Protein AF-A0A0C2UR44-F1 (afdb_monomer)

Mean predicted aligned error: 13.54 Å

Sequence (217 aa):
MGLPEINLTFLNDIVSVPFHMHPAIVHFAVSLPIVILLIEIFNLFPRRRIVDIITVGLFGMLLFVMIAVYISGITDGKEAFELLDNKGQDALKSHKIFGTYIILFGFTLVALFKTLSLLTNKIYYKMLYIVILALFVAITLKQGKDGGELVNVYGVNVQKAKILEDELSLLQVKYDDLNSSFSALKAKEANATDINKSQDLNSTVQPIDANATKTLL

Secondary structure (DSSP, 8-state):
--PPP---GGGTTS--PPTTHHHHHHHHHHHHHHHHHHHHHHTTTT--HHHHHHHHHHHHHHHHHHHHHHHHHHHHHHHHHTTS-HHHHHHHHHHHHHHHHIIIIIHHHHHHHHHHHHHH--HHHHHHHHHHHHHHHHHHHHHHHHHHHIIIIISS-HHHHHHHHHHHHHHHHHHHHHHHHHHHHHHHHHHHHHHTTSSS----PPPPP--------

pLDDT: mean 82.12, std 17.38, range [37.47, 98.19]

Solvent-accessible surface area (backbone atoms only — not comparable to full-atom values): 12438 Å² total; per-residue (Å²): 133,90,72,82,84,73,78,70,64,84,57,68,79,73,65,94,64,68,84,77,43,26,67,64,40,41,53,51,52,48,48,47,53,49,54,46,49,52,54,48,61,66,38,65,77,76,61,50,68,69,56,56,54,51,46,52,52,50,52,54,51,46,52,54,38,46,52,49,28,53,49,25,40,52,54,49,44,59,69,46,42,82,66,29,51,76,68,33,39,52,50,49,50,52,50,53,44,53,50,48,45,41,60,62,50,48,47,49,51,42,53,51,35,48,53,52,24,68,76,64,76,44,67,66,44,44,51,52,29,51,53,48,43,53,51,48,39,54,51,42,49,49,51,53,50,54,53,51,46,42,48,62,70,36,29,74,37,55,63,55,54,50,51,50,51,54,50,50,53,54,49,50,54,52,50,54,52,50,51,51,52,50,52,52,49,52,53,50,52,58,57,56,61,60,61,75,68,73,82,71,90,87,83,84,81,78,86,80,84,90,82,87,80,87,82,86,135

Structure (mmCIF, N/CA/C/O backbone):
data_AF-A0A0C2UR44-F1
#
_entry.id   AF-A0A0C2UR44-F1
#
loop_
_atom_site.group_PDB
_atom_site.id
_atom_site.type_symbol
_atom_site.label_atom_id
_atom_site.label_alt_id
_atom_site.label_comp_id
_atom_site.label_asym_id
_atom_site.label_entity_id
_atom_site.label_seq_id
_atom_site.pdbx_PDB_ins_code
_atom_site.Cartn_x
_atom_site.Cartn_y
_atom_site.Cartn_z
_atom_site.occupancy
_atom_site.B_iso_or_equiv
_atom_site.auth_seq_id
_atom_site.auth_comp_id
_atom_site.auth_asym_id
_atom_site.auth_atom_id
_atom_site.pdbx_PDB_model_num
ATOM 1 N N . MET A 1 1 ? -3.607 13.413 -15.026 1.00 43.72 1 MET A N 1
ATOM 2 C CA . MET A 1 1 ? -3.986 14.441 -14.028 1.00 43.72 1 MET A CA 1
ATOM 3 C C . MET A 1 1 ? -2.749 14.731 -13.192 1.00 43.72 1 MET A C 1
ATOM 5 O O . MET A 1 1 ? -2.173 13.785 -12.675 1.00 43.72 1 MET A O 1
ATOM 9 N N . GLY A 1 2 ? -2.285 15.983 -13.155 1.00 62.38 2 GLY A N 1
ATOM 10 C CA . GLY A 1 2 ? -1.017 16.362 -12.520 1.00 62.38 2 GLY A CA 1
ATOM 11 C C . GLY A 1 2 ? -1.162 16.551 -11.014 1.00 62.38 2 GLY A C 1
ATOM 12 O O . GLY A 1 2 ? -1.462 17.652 -10.563 1.00 62.38 2 GLY A O 1
ATOM 13 N N . LEU A 1 3 ? -0.976 15.478 -10.246 1.00 72.25 3 LEU A N 1
ATOM 14 C CA . LEU A 1 3 ? -0.709 15.599 -8.813 1.00 72.25 3 LEU A CA 1
ATOM 15 C C . LEU A 1 3 ? 0.728 16.118 -8.630 1.00 72.25 3 LEU A C 1
ATOM 17 O O . LEU A 1 3 ? 1.613 15.659 -9.358 1.00 72.25 3 LEU A O 1
ATOM 21 N N . PRO A 1 4 ? 0.981 17.060 -7.706 1.00 81.44 4 PRO A N 1
ATOM 22 C CA . PRO A 1 4 ? 2.335 17.535 -7.461 1.00 81.44 4 PRO A CA 1
ATOM 23 C C . PRO A 1 4 ? 3.222 16.397 -6.945 1.00 81.44 4 PRO A C 1
ATOM 25 O O . PRO A 1 4 ? 2.789 15.551 -6.162 1.00 81.44 4 PRO A O 1
ATOM 28 N N . GLU A 1 5 ? 4.475 16.363 -7.399 1.00 83.44 5 GLU A N 1
ATOM 29 C CA . GLU A 1 5 ? 5.417 15.331 -6.977 1.00 83.44 5 GLU A CA 1
ATOM 30 C C . GLU A 1 5 ? 5.849 15.576 -5.527 1.00 83.44 5 GLU A C 1
ATOM 32 O O . GLU A 1 5 ? 6.383 16.631 -5.185 1.00 83.44 5 GLU A O 1
ATOM 37 N N . ILE A 1 6 ? 5.627 14.577 -4.672 1.00 83.06 6 ILE A N 1
ATOM 38 C CA . ILE A 1 6 ? 6.113 14.561 -3.294 1.00 83.06 6 ILE A CA 1
ATOM 39 C C . ILE A 1 6 ? 7.235 13.529 -3.229 1.00 83.06 6 ILE A C 1
ATOM 41 O O . ILE A 1 6 ? 7.002 12.336 -3.427 1.00 83.06 6 ILE A O 1
ATOM 45 N N . ASN A 1 7 ? 8.453 13.990 -2.953 1.00 75.69 7 ASN A N 1
ATOM 46 C CA . ASN A 1 7 ? 9.613 13.127 -2.773 1.00 75.69 7 ASN A CA 1
ATOM 47 C C . ASN A 1 7 ? 9.941 13.001 -1.283 1.00 75.69 7 ASN A C 1
ATOM 49 O O . ASN A 1 7 ? 10.276 13.985 -0.627 1.00 75.69 7 ASN A O 1
ATOM 53 N N . LEU A 1 8 ? 9.882 11.779 -0.754 1.00 79.12 8 LEU A N 1
ATOM 54 C CA . LEU A 1 8 ? 10.307 11.461 0.611 1.00 79.12 8 LEU A CA 1
ATOM 55 C C . LEU A 1 8 ? 11.819 11.205 0.617 1.00 79.12 8 LEU A C 1
ATOM 57 O O . LEU A 1 8 ? 12.266 10.085 0.842 1.00 79.12 8 LEU A O 1
ATOM 61 N N . THR A 1 9 ? 12.608 12.234 0.299 1.00 76.31 9 THR A N 1
ATOM 62 C CA . THR A 1 9 ? 14.066 12.112 0.108 1.00 76.31 9 THR A CA 1
ATOM 63 C C . THR A 1 9 ? 14.786 11.569 1.335 1.00 76.31 9 THR A C 1
ATOM 65 O O . THR A 1 9 ? 15.733 10.808 1.184 1.00 76.31 9 THR A O 1
ATOM 68 N N . PHE A 1 10 ? 14.286 11.868 2.534 1.00 79.25 10 PHE A N 1
ATOM 69 C CA . PHE A 1 10 ? 14.825 11.339 3.786 1.00 79.25 10 PHE A CA 1
ATOM 70 C C . PHE A 1 10 ? 14.772 9.806 3.884 1.00 79.25 10 PHE A C 1
ATOM 72 O O . PHE A 1 10 ? 15.547 9.245 4.643 1.00 79.25 10 PHE A O 1
ATOM 79 N N . LEU A 1 11 ? 13.886 9.127 3.138 1.00 76.69 11 LEU A N 1
ATOM 80 C CA . LEU A 1 11 ? 13.787 7.661 3.117 1.00 76.69 11 LEU A CA 1
ATOM 81 C C . LEU A 1 11 ? 14.762 6.997 2.138 1.00 76.69 11 LEU A C 1
ATOM 83 O O . LEU A 1 11 ? 14.979 5.791 2.235 1.00 76.69 11 LEU A O 1
ATOM 87 N N . ASN A 1 12 ? 15.338 7.754 1.200 1.00 69.94 12 ASN A N 1
ATOM 88 C CA . ASN A 1 12 ? 16.138 7.191 0.111 1.00 69.94 12 ASN A CA 1
ATOM 89 C C . ASN A 1 12 ? 17.472 6.603 0.590 1.00 69.94 12 ASN A C 1
ATOM 91 O O . ASN A 1 12 ? 17.988 5.690 -0.048 1.00 69.94 12 ASN A O 1
ATOM 95 N N . ASP A 1 13 ? 17.996 7.104 1.710 1.00 70.56 13 ASP A N 1
ATOM 96 C CA . ASP A 1 13 ? 19.334 6.763 2.206 1.00 70.56 13 ASP A CA 1
ATOM 97 C C . ASP A 1 13 ? 19.302 5.758 3.371 1.00 70.56 13 ASP A C 1
ATOM 99 O O . ASP A 1 13 ? 20.344 5.392 3.910 1.00 70.56 13 ASP A O 1
ATOM 103 N N . ILE A 1 14 ? 18.110 5.319 3.797 1.00 67.25 14 ILE A N 1
ATOM 104 C CA . ILE A 1 14 ? 17.952 4.578 5.059 1.00 67.25 14 ILE A CA 1
ATOM 105 C C . ILE A 1 14 ? 18.259 3.084 4.888 1.00 67.25 14 ILE A C 1
ATOM 107 O O . ILE A 1 14 ? 18.758 2.459 5.822 1.00 67.25 14 ILE A O 1
ATOM 111 N N . VAL A 1 15 ? 17.965 2.488 3.725 1.00 66.06 15 VAL A N 1
ATOM 112 C CA . VAL A 1 15 ? 18.122 1.038 3.509 1.00 66.06 15 VAL A CA 1
ATOM 113 C C . VAL A 1 15 ? 18.413 0.726 2.040 1.00 66.06 15 VAL A C 1
ATOM 115 O O . VAL A 1 15 ? 17.601 1.039 1.170 1.00 66.06 15 VAL A O 1
ATOM 118 N N . SER A 1 16 ? 19.520 0.028 1.764 1.00 68.38 16 SER A N 1
ATOM 119 C CA . SER A 1 16 ? 19.723 -0.649 0.481 1.00 68.38 16 SER A CA 1
ATOM 120 C C . SER A 1 16 ? 18.896 -1.937 0.456 1.00 68.38 16 SER A C 1
ATOM 122 O O . SER A 1 16 ? 19.196 -2.922 1.129 1.00 68.38 16 SER A O 1
ATOM 124 N N . VAL A 1 17 ? 17.793 -1.915 -0.288 1.00 74.94 17 VAL A N 1
ATOM 125 C CA . VAL A 1 17 ? 16.939 -3.095 -0.473 1.00 74.94 17 VAL A CA 1
ATOM 126 C C . VAL A 1 17 ? 17.444 -3.880 -1.690 1.00 74.94 17 VAL A C 1
ATOM 128 O O . VAL A 1 17 ? 17.751 -3.249 -2.703 1.00 74.94 17 VAL A O 1
ATOM 131 N N . PRO A 1 18 ? 17.535 -5.224 -1.625 1.00 78.81 18 PRO A N 1
ATOM 132 C CA . PRO A 1 18 ? 17.870 -6.039 -2.789 1.00 78.81 18 PRO A CA 1
ATOM 133 C C . PRO A 1 18 ? 16.916 -5.796 -3.964 1.00 78.81 18 PRO A C 1
ATOM 135 O O . PRO A 1 18 ? 15.733 -5.508 -3.764 1.00 78.81 18 PRO A O 1
ATOM 138 N N . PHE A 1 19 ? 17.428 -5.963 -5.181 1.00 75.12 19 PHE A N 1
ATOM 139 C CA . PHE A 1 19 ? 16.642 -5.837 -6.408 1.00 75.12 19 PHE A CA 1
ATOM 140 C C . PHE A 1 19 ? 15.478 -6.832 -6.446 1.00 75.12 19 PHE A C 1
ATOM 142 O O . PHE A 1 19 ? 15.571 -7.935 -5.901 1.00 75.12 19 PHE A O 1
ATOM 149 N N . HIS A 1 20 ? 14.386 -6.444 -7.108 1.00 79.50 20 HIS A N 1
ATOM 150 C CA . HIS A 1 20 ? 13.180 -7.262 -7.304 1.00 79.50 20 HIS A CA 1
ATOM 151 C C . HIS A 1 20 ? 12.428 -7.629 -6.019 1.00 79.50 20 HIS A C 1
ATOM 153 O O . HIS A 1 20 ? 11.523 -8.467 -6.033 1.00 79.50 20 HIS A O 1
ATOM 159 N N . MET A 1 21 ? 12.752 -6.982 -4.901 1.00 84.81 21 MET A N 1
ATOM 160 C CA . MET A 1 21 ? 11.988 -7.129 -3.666 1.00 84.81 21 MET A CA 1
ATOM 161 C C . MET A 1 21 ? 10.643 -6.405 -3.741 1.00 84.81 21 MET A C 1
ATOM 163 O O . MET A 1 21 ? 9.710 -6.789 -3.032 1.00 84.81 21 MET A O 1
ATOM 167 N N . HIS A 1 22 ? 10.510 -5.384 -4.598 1.00 89.56 22 HIS A N 1
ATOM 168 C CA . HIS A 1 22 ? 9.309 -4.559 -4.643 1.00 89.56 22 HIS A CA 1
ATOM 169 C C . HIS A 1 22 ? 8.032 -5.369 -4.914 1.00 89.56 22 HIS A C 1
ATOM 171 O O . HIS A 1 22 ? 7.112 -5.273 -4.097 1.00 89.56 22 HIS A O 1
ATOM 177 N N . PRO A 1 23 ? 7.949 -6.239 -5.946 1.00 88.75 23 PRO A N 1
ATOM 178 C CA . PRO A 1 23 ? 6.746 -7.030 -6.185 1.00 88.75 23 PRO A CA 1
ATOM 179 C C . PRO A 1 23 ? 6.361 -7.893 -4.982 1.00 88.75 23 PRO A C 1
ATOM 181 O O . PRO A 1 23 ? 5.194 -7.914 -4.599 1.00 88.75 23 PRO A O 1
ATOM 184 N N . ALA A 1 24 ? 7.320 -8.560 -4.334 1.00 90.56 24 ALA A N 1
ATOM 185 C CA . ALA A 1 24 ? 7.044 -9.403 -3.171 1.00 90.56 24 ALA A CA 1
ATOM 186 C C . ALA A 1 24 ? 6.454 -8.591 -2.005 1.00 90.56 24 ALA A C 1
ATOM 188 O O . ALA A 1 24 ? 5.442 -8.982 -1.423 1.00 90.56 24 ALA A O 1
ATOM 189 N N . ILE A 1 25 ? 7.034 -7.427 -1.702 1.00 93.06 25 ILE A N 1
ATOM 190 C CA . ILE A 1 25 ? 6.566 -6.557 -0.615 1.00 93.06 25 ILE A CA 1
ATOM 191 C C . ILE A 1 25 ? 5.193 -5.944 -0.959 1.00 93.06 25 ILE A C 1
ATOM 193 O O . ILE A 1 25 ? 4.325 -5.843 -0.088 1.00 93.06 25 ILE A O 1
ATOM 197 N N . VAL A 1 26 ? 4.940 -5.610 -2.231 1.00 93.62 26 VAL A N 1
ATOM 198 C CA . VAL A 1 26 ? 3.641 -5.092 -2.700 1.00 93.62 26 VAL A CA 1
ATOM 199 C C . VAL A 1 26 ? 2.497 -6.074 -2.427 1.00 93.62 26 VAL A C 1
ATOM 201 O O . VAL A 1 26 ? 1.418 -5.637 -2.025 1.00 93.62 26 VAL A O 1
ATOM 204 N N . HIS A 1 27 ? 2.709 -7.391 -2.546 1.00 93.38 27 HIS A N 1
ATOM 205 C CA . HIS A 1 27 ? 1.671 -8.379 -2.210 1.00 93.38 27 HIS A CA 1
ATOM 206 C C . HIS A 1 27 ? 1.215 -8.255 -0.749 1.00 93.38 27 HIS A C 1
ATOM 208 O O . HIS A 1 27 ? 0.017 -8.338 -0.461 1.00 93.38 27 HIS A O 1
ATOM 214 N N . PHE A 1 28 ? 2.140 -7.998 0.180 1.00 94.94 28 PHE A N 1
ATOM 215 C CA . PHE A 1 28 ? 1.798 -7.742 1.580 1.00 94.94 28 PHE A CA 1
ATOM 216 C C . PHE A 1 28 ? 1.061 -6.411 1.751 1.00 94.94 28 PHE A C 1
ATOM 218 O O . PHE A 1 28 ? 0.048 -6.363 2.448 1.00 94.94 28 PHE A O 1
ATOM 225 N N . ALA A 1 29 ? 1.512 -5.348 1.078 1.00 95.62 29 ALA A N 1
ATOM 226 C CA . ALA A 1 29 ? 0.867 -4.034 1.140 1.00 95.62 29 ALA A CA 1
ATOM 227 C C . ALA A 1 29 ? -0.583 -4.053 0.630 1.00 95.62 29 ALA A C 1
ATOM 229 O O . ALA A 1 29 ? -1.430 -3.325 1.145 1.00 95.62 29 ALA A O 1
ATOM 230 N N . VAL A 1 30 ? -0.879 -4.900 -0.360 1.00 95.94 30 VAL A N 1
ATOM 231 C CA . VAL A 1 30 ? -2.227 -5.061 -0.922 1.00 95.94 30 VAL A CA 1
ATOM 232 C C . VAL A 1 30 ? -3.087 -6.011 -0.085 1.00 95.94 30 VAL A C 1
ATOM 234 O O . VAL A 1 30 ? -4.264 -5.731 0.138 1.00 95.94 30 VAL A O 1
ATOM 237 N N . SER A 1 31 ? -2.529 -7.119 0.409 1.00 96.69 31 SER A N 1
ATOM 238 C CA . SER A 1 31 ? -3.298 -8.127 1.156 1.00 96.69 31 SER A CA 1
ATOM 239 C C . SER A 1 31 ? -3.618 -7.721 2.595 1.00 96.69 31 SER A C 1
ATOM 241 O O . SER A 1 31 ? -4.713 -8.014 3.078 1.00 96.69 31 SER A O 1
ATOM 243 N N . LEU A 1 32 ? -2.721 -7.015 3.289 1.00 97.06 32 LEU A N 1
ATOM 244 C CA . LEU A 1 32 ? -2.933 -6.647 4.692 1.00 97.06 32 LEU A CA 1
ATOM 245 C C . LEU A 1 32 ? -4.184 -5.791 4.927 1.00 97.06 32 LEU A C 1
ATOM 247 O O . LEU A 1 32 ? -4.963 -6.142 5.814 1.00 97.06 32 LEU A O 1
ATOM 251 N N . PRO A 1 33 ? -4.452 -4.729 4.146 1.00 97.19 33 PRO A N 1
ATOM 252 C CA . PRO A 1 33 ? -5.683 -3.954 4.275 1.00 97.19 33 PRO A CA 1
ATOM 253 C C . PRO A 1 33 ? -6.948 -4.805 4.107 1.00 97.19 33 PRO A C 1
ATOM 255 O O . PRO A 1 33 ? -7.936 -4.569 4.800 1.00 97.19 33 PRO A O 1
ATOM 258 N N . ILE A 1 34 ? -6.914 -5.823 3.237 1.00 98.12 34 ILE A N 1
ATOM 259 C CA . ILE A 1 34 ? -8.030 -6.759 3.029 1.00 98.12 34 ILE A CA 1
ATOM 260 C C . ILE A 1 34 ? -8.241 -7.606 4.285 1.00 98.12 34 ILE A C 1
ATOM 262 O O . ILE A 1 34 ? -9.364 -7.718 4.773 1.00 98.12 34 ILE A O 1
ATOM 266 N N . VAL A 1 35 ? -7.165 -8.163 4.847 1.00 97.81 35 VAL A N 1
ATOM 267 C CA . VAL A 1 35 ? -7.226 -8.950 6.089 1.00 97.81 35 VAL A CA 1
ATOM 268 C C . VAL A 1 35 ? -7.765 -8.102 7.243 1.00 97.81 35 VAL A C 1
ATOM 270 O O . VAL A 1 35 ? -8.658 -8.547 7.965 1.00 97.81 35 VAL A O 1
ATOM 273 N N . ILE A 1 36 ? -7.284 -6.864 7.386 1.00 97.38 36 ILE A N 1
ATOM 274 C CA . ILE A 1 36 ? -7.772 -5.917 8.397 1.00 97.38 36 ILE A CA 1
ATOM 275 C C . ILE A 1 36 ? -9.269 -5.652 8.198 1.00 97.38 36 ILE A C 1
ATOM 277 O O . ILE A 1 36 ? -10.032 -5.745 9.158 1.00 97.38 36 ILE A O 1
ATOM 281 N N . LEU A 1 37 ? -9.706 -5.378 6.965 1.00 97.62 37 LEU A N 1
ATOM 282 C CA . LEU A 1 37 ? -11.113 -5.128 6.649 1.00 97.62 37 LEU A CA 1
ATOM 283 C C . LEU A 1 37 ? -12.003 -6.313 7.031 1.00 97.62 37 LEU A C 1
ATOM 285 O O . LEU A 1 37 ? -13.037 -6.118 7.669 1.00 97.62 37 LEU A O 1
ATOM 289 N N . LEU A 1 38 ? -11.594 -7.536 6.687 1.00 96.94 38 LEU A N 1
ATOM 290 C CA . LEU A 1 38 ? -12.339 -8.744 7.040 1.00 96.94 38 LEU A CA 1
ATOM 291 C C . LEU A 1 38 ? -12.475 -8.879 8.559 1.00 96.94 38 LEU A C 1
ATOM 293 O O . LEU A 1 38 ? -13.586 -9.043 9.062 1.00 96.94 38 LEU A O 1
ATOM 297 N N . ILE A 1 39 ? -11.371 -8.742 9.298 1.00 95.75 39 ILE A N 1
ATOM 298 C CA . ILE A 1 39 ? -11.371 -8.812 10.765 1.00 95.75 39 ILE A CA 1
ATOM 299 C C . ILE A 1 39 ? -12.309 -7.754 11.369 1.00 95.75 39 ILE A C 1
ATOM 301 O O . ILE A 1 39 ? -13.052 -8.051 12.304 1.00 95.75 39 ILE A O 1
ATOM 305 N N . GLU A 1 40 ? -12.316 -6.535 10.833 1.00 94.31 40 GLU A N 1
ATOM 306 C CA . GLU A 1 40 ? -13.153 -5.434 11.323 1.00 94.31 40 GLU A CA 1
ATOM 307 C C . GLU A 1 40 ? -14.641 -5.638 11.058 1.00 94.31 40 GLU A C 1
ATOM 309 O O . GLU A 1 40 ? -15.464 -5.369 11.938 1.00 94.31 40 GLU A O 1
ATOM 314 N N . ILE A 1 41 ? -14.988 -6.164 9.880 1.00 94.25 41 ILE A N 1
ATOM 315 C CA . ILE A 1 41 ? -16.359 -6.564 9.549 1.00 94.25 41 ILE A CA 1
ATOM 316 C C . ILE A 1 41 ? -16.825 -7.647 10.527 1.00 94.25 41 ILE A C 1
ATOM 318 O O . ILE A 1 41 ? -17.895 -7.517 11.125 1.00 94.25 41 ILE A O 1
ATOM 322 N N . PHE A 1 42 ? -16.001 -8.671 10.777 1.00 91.56 42 PHE A N 1
ATOM 323 C CA . PHE A 1 42 ? -16.319 -9.703 11.769 1.00 91.56 42 PHE A CA 1
ATOM 324 C C . PHE A 1 42 ? -16.414 -9.140 13.194 1.00 91.56 42 PHE A C 1
ATOM 326 O O . PHE A 1 42 ? -17.237 -9.604 13.983 1.00 91.56 42 PHE A O 1
ATOM 333 N N . ASN A 1 43 ? -15.626 -8.116 13.534 1.00 90.81 43 ASN A N 1
ATOM 334 C CA . ASN A 1 43 ? -15.643 -7.468 14.847 1.00 90.81 43 ASN A CA 1
ATOM 335 C C . ASN A 1 43 ? -16.742 -6.401 15.008 1.00 90.81 43 ASN A C 1
ATOM 337 O O . ASN A 1 43 ? -16.840 -5.754 16.060 1.00 90.81 43 ASN A O 1
ATOM 341 N N . LEU A 1 44 ? -17.577 -6.176 13.994 1.00 87.75 44 LEU A N 1
ATOM 342 C CA . LEU A 1 44 ? -18.625 -5.159 14.041 1.00 87.75 44 LEU A CA 1
ATOM 343 C C . LEU A 1 44 ? -19.706 -5.491 15.087 1.00 87.75 44 LEU A C 1
ATOM 345 O O . LEU A 1 44 ? -20.146 -4.599 15.821 1.00 87.75 44 LEU A O 1
ATOM 349 N N . PHE A 1 45 ? -20.067 -6.775 15.204 1.00 82.06 45 PHE A N 1
ATOM 350 C CA . PHE A 1 45 ? -21.084 -7.274 16.138 1.00 82.06 45 PHE A CA 1
ATOM 351 C C . PHE A 1 45 ? -20.531 -7.650 17.523 1.00 82.06 45 PHE A C 1
ATOM 353 O O . PHE A 1 45 ? -21.002 -7.078 18.506 1.00 82.06 45 PHE A O 1
ATOM 360 N N . PRO A 1 46 ? -19.534 -8.553 17.657 1.00 80.31 46 PRO A N 1
ATOM 361 C CA . PRO A 1 46 ? -19.083 -9.021 18.967 1.00 80.31 46 PRO A CA 1
ATOM 362 C C . PRO A 1 46 ? -18.208 -7.998 19.712 1.00 80.31 46 PRO A C 1
ATOM 364 O O . PRO A 1 46 ? -17.944 -8.203 20.894 1.00 80.31 46 PRO A O 1
ATOM 367 N N . ARG A 1 47 ? -17.760 -6.919 19.039 1.00 79.69 47 ARG A N 1
ATOM 368 C CA . ARG A 1 47 ? -17.028 -5.759 19.598 1.00 79.69 47 ARG A CA 1
ATOM 369 C C . ARG A 1 47 ? -15.965 -6.142 20.633 1.00 79.69 47 ARG A C 1
ATOM 371 O O . ARG A 1 47 ? -15.891 -5.580 21.727 1.00 79.69 47 ARG A O 1
ATOM 378 N N . ARG A 1 48 ? -15.141 -7.133 20.300 1.00 87.06 48 ARG A N 1
ATOM 379 C CA . ARG A 1 48 ? -14.125 -7.652 21.213 1.00 87.06 48 ARG A CA 1
ATOM 380 C C . ARG A 1 48 ? -12.921 -6.715 21.204 1.00 87.06 48 ARG A C 1
ATOM 382 O O . ARG A 1 48 ? -12.265 -6.570 20.177 1.00 87.06 48 ARG A O 1
ATOM 389 N N . ARG A 1 49 ? -12.571 -6.162 22.370 1.00 86.19 49 ARG A N 1
ATOM 390 C CA . ARG A 1 49 ? -11.409 -5.262 22.529 1.00 86.19 49 ARG A CA 1
ATOM 391 C C . ARG A 1 49 ? -10.090 -5.880 22.052 1.00 86.19 49 ARG A C 1
ATOM 393 O O . ARG A 1 49 ? -9.261 -5.177 21.492 1.00 86.19 49 ARG A O 1
ATOM 400 N N . ILE A 1 50 ? -9.906 -7.194 22.229 1.00 90.62 50 ILE A N 1
ATOM 401 C CA . ILE A 1 50 ? -8.709 -7.907 21.743 1.00 90.62 50 ILE A CA 1
ATOM 402 C C . ILE A 1 50 ? -8.548 -7.766 20.222 1.00 90.62 50 ILE A C 1
ATOM 404 O O . ILE A 1 50 ? -7.438 -7.597 19.730 1.00 90.62 50 ILE A O 1
ATOM 408 N N . VAL A 1 51 ? -9.656 -7.774 19.477 1.00 91.12 51 VAL A N 1
ATOM 409 C CA . VAL A 1 51 ? -9.626 -7.661 18.018 1.00 91.12 51 VAL A CA 1
ATOM 410 C C . VAL A 1 51 ? -9.241 -6.243 17.607 1.00 91.12 51 VAL A C 1
ATOM 412 O O . VAL A 1 51 ? -8.459 -6.067 16.678 1.00 91.12 51 VAL A O 1
ATOM 415 N N . ASP A 1 52 ? -9.691 -5.231 18.350 1.00 88.75 52 ASP A N 1
ATOM 416 C CA . ASP A 1 52 ? -9.264 -3.851 18.118 1.00 88.75 52 ASP A CA 1
ATOM 417 C C . ASP A 1 52 ? -7.749 -3.681 18.333 1.00 88.75 52 ASP A C 1
ATOM 419 O O . ASP A 1 52 ? -7.090 -3.058 17.505 1.00 88.75 52 ASP A O 1
ATOM 423 N N . ILE A 1 53 ? -7.170 -4.309 19.362 1.00 91.75 53 ILE A N 1
ATOM 424 C CA . ILE A 1 53 ? -5.713 -4.303 19.595 1.00 91.75 53 ILE A CA 1
ATOM 425 C C . ILE A 1 53 ? -4.968 -4.983 18.438 1.00 91.75 53 ILE A C 1
ATOM 427 O O . ILE A 1 53 ? -4.004 -4.424 17.915 1.00 91.75 53 ILE A O 1
ATOM 431 N N . ILE A 1 54 ? -5.436 -6.158 18.001 1.00 94.94 54 ILE A N 1
ATOM 432 C CA . ILE A 1 54 ? -4.840 -6.890 16.872 1.00 94.94 54 ILE A CA 1
ATOM 433 C C . ILE A 1 54 ? -4.871 -6.032 15.604 1.00 94.94 54 ILE A C 1
ATOM 435 O O . ILE A 1 54 ? -3.852 -5.892 14.936 1.00 94.94 54 ILE A O 1
ATOM 439 N N . THR A 1 55 ? -6.012 -5.414 15.286 1.00 94.25 55 THR A N 1
ATOM 440 C CA . THR A 1 55 ? -6.139 -4.558 14.093 1.00 94.25 55 THR A CA 1
ATOM 441 C C . THR A 1 55 ? -5.222 -3.338 14.151 1.00 94.25 55 THR A C 1
ATOM 443 O O . THR A 1 55 ? -4.601 -3.019 13.144 1.00 94.25 55 THR A O 1
ATOM 446 N N . VAL A 1 56 ? -5.050 -2.696 15.313 1.00 94.06 56 VAL A N 1
ATOM 447 C CA . VAL A 1 56 ? -4.072 -1.603 15.482 1.00 94.06 56 VAL A CA 1
ATOM 448 C C . VAL A 1 56 ? -2.641 -2.098 15.252 1.00 94.06 56 VAL A C 1
ATOM 450 O O . VAL A 1 56 ? -1.876 -1.438 14.551 1.00 94.06 56 VAL A O 1
ATOM 453 N N . GLY A 1 57 ? -2.288 -3.280 15.768 1.00 95.69 57 GLY A N 1
ATOM 454 C CA . GLY A 1 57 ? -0.997 -3.916 15.486 1.00 95.69 57 GLY A CA 1
ATOM 455 C C . GLY A 1 57 ? -0.783 -4.182 13.991 1.00 95.69 57 GLY A C 1
ATOM 456 O O . GLY A 1 57 ? 0.276 -3.864 13.452 1.00 95.69 57 GLY A O 1
ATOM 457 N N . LEU A 1 58 ? -1.811 -4.681 13.295 1.00 96.94 58 LEU A N 1
ATOM 458 C CA . LEU A 1 58 ? -1.779 -4.887 11.844 1.00 96.94 58 LEU A CA 1
ATOM 459 C C . LEU A 1 58 ? -1.650 -3.569 11.065 1.00 96.94 58 LEU A C 1
ATOM 461 O O . LEU A 1 58 ? -0.954 -3.549 10.056 1.00 96.94 58 LEU A O 1
ATOM 465 N N . PHE A 1 59 ? -2.249 -2.467 11.530 1.00 95.50 59 PHE A N 1
ATOM 466 C CA . PHE A 1 59 ? -2.021 -1.132 10.958 1.00 95.50 59 PHE A CA 1
ATOM 467 C C . PHE A 1 59 ? -0.576 -0.666 11.129 1.00 95.50 59 PHE A C 1
ATOM 469 O O . PHE A 1 59 ? -0.004 -0.102 10.198 1.00 95.50 59 PHE A O 1
ATOM 476 N N . GLY A 1 60 ? 0.025 -0.920 12.295 1.00 96.12 60 GLY A N 1
ATOM 477 C CA . GLY A 1 60 ? 1.446 -0.663 12.520 1.00 96.12 60 GLY A CA 1
ATOM 478 C C . GLY A 1 60 ? 2.314 -1.446 11.535 1.00 96.12 60 GLY A C 1
ATOM 479 O O . GLY A 1 60 ? 3.157 -0.865 10.859 1.00 96.12 60 GLY A O 1
ATOM 480 N N . MET A 1 61 ? 2.053 -2.746 11.377 1.00 97.31 61 MET A N 1
ATOM 481 C CA . MET A 1 61 ? 2.750 -3.583 10.397 1.00 97.31 61 MET A CA 1
ATOM 482 C C . MET A 1 61 ? 2.536 -3.096 8.958 1.00 97.31 61 MET A C 1
ATOM 484 O O . MET A 1 61 ? 3.493 -3.013 8.193 1.00 97.31 61 MET A O 1
ATOM 488 N N . LEU A 1 62 ? 1.306 -2.719 8.597 1.00 97.12 62 LEU A N 1
ATOM 489 C CA . LEU A 1 62 ? 0.982 -2.151 7.291 1.00 97.12 62 LEU A CA 1
ATOM 490 C C . LEU A 1 62 ? 1.798 -0.884 7.010 1.00 97.12 62 LEU A C 1
ATOM 492 O O . LEU A 1 62 ? 2.294 -0.736 5.900 1.00 97.12 62 LEU A O 1
ATOM 496 N N . LEU A 1 63 ? 1.982 0.000 7.996 1.00 95.94 63 LEU A N 1
ATOM 497 C CA . LEU A 1 63 ? 2.819 1.192 7.836 1.00 95.94 63 LEU A CA 1
ATOM 498 C C . LEU A 1 63 ? 4.263 0.821 7.478 1.00 95.94 63 LEU A C 1
ATOM 500 O O . LEU A 1 63 ? 4.807 1.355 6.513 1.00 95.94 63 LEU A O 1
ATOM 504 N N . PHE A 1 64 ? 4.866 -0.121 8.209 1.00 95.06 64 PHE A N 1
ATOM 505 C CA . PHE A 1 64 ? 6.223 -0.592 7.912 1.00 95.06 64 PHE A CA 1
ATOM 506 C C . PHE A 1 64 ? 6.323 -1.217 6.518 1.00 95.06 64 PHE A C 1
ATOM 508 O O . PHE A 1 64 ? 7.252 -0.911 5.773 1.00 95.06 64 PHE A O 1
ATOM 515 N N . VAL A 1 65 ? 5.345 -2.042 6.136 1.00 95.94 65 VAL A N 1
ATOM 516 C CA . VAL A 1 65 ? 5.285 -2.649 4.800 1.00 95.94 65 VAL A CA 1
ATOM 517 C C . VAL A 1 65 ? 5.152 -1.577 3.716 1.00 95.94 65 VAL A C 1
ATOM 519 O O . VAL A 1 65 ? 5.856 -1.640 2.716 1.00 95.94 65 VAL A O 1
ATOM 522 N N . MET A 1 66 ? 4.313 -0.560 3.913 1.00 94.75 66 MET A N 1
ATOM 523 C CA . MET A 1 66 ? 4.133 0.544 2.962 1.00 94.75 66 MET A CA 1
ATOM 524 C C . MET A 1 66 ? 5.408 1.381 2.790 1.00 94.75 66 MET A C 1
ATOM 526 O O . MET A 1 66 ? 5.747 1.761 1.670 1.00 94.75 66 MET A O 1
ATOM 530 N N . ILE A 1 67 ? 6.156 1.616 3.873 1.00 93.06 67 ILE A N 1
ATOM 531 C CA . ILE A 1 67 ? 7.482 2.249 3.809 1.00 93.06 67 ILE A CA 1
ATOM 532 C C . ILE A 1 67 ? 8.453 1.361 3.017 1.00 93.06 67 ILE A C 1
ATOM 534 O O . ILE A 1 67 ? 9.145 1.852 2.127 1.00 93.06 67 ILE A O 1
ATOM 538 N N . ALA A 1 68 ? 8.468 0.051 3.278 1.00 92.81 68 ALA A N 1
ATOM 539 C CA . ALA A 1 68 ? 9.309 -0.892 2.545 1.00 92.81 68 ALA A CA 1
ATOM 540 C C . ALA A 1 68 ? 8.948 -0.962 1.048 1.00 92.81 68 ALA A C 1
ATOM 542 O O . ALA A 1 68 ? 9.846 -1.023 0.208 1.00 92.81 68 ALA A O 1
ATOM 543 N N . VAL A 1 69 ? 7.659 -0.886 0.690 1.00 93.56 69 VAL A N 1
ATOM 544 C CA . VAL A 1 69 ? 7.193 -0.770 -0.704 1.00 93.56 69 VAL A CA 1
ATOM 545 C C . VAL A 1 69 ? 7.738 0.495 -1.355 1.00 93.56 69 VAL A C 1
ATOM 547 O O . VAL A 1 69 ? 8.231 0.426 -2.476 1.00 93.56 69 VAL A O 1
ATOM 550 N N . TYR A 1 70 ? 7.683 1.636 -0.669 1.00 92.62 70 TYR A N 1
ATOM 551 C CA . TYR A 1 70 ? 8.202 2.892 -1.208 1.00 92.62 70 TYR A CA 1
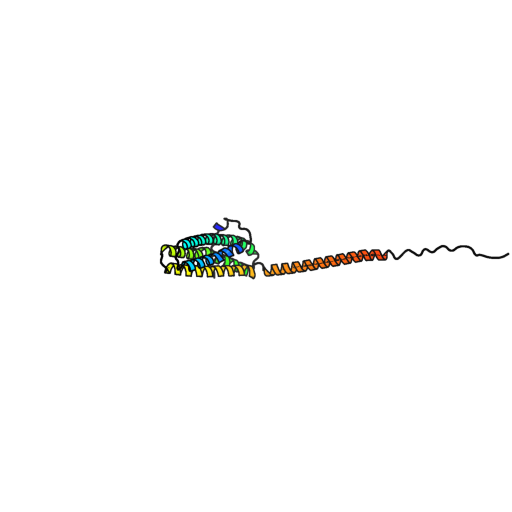ATOM 552 C C . TYR A 1 70 ? 9.710 2.819 -1.476 1.00 92.62 70 TYR A C 1
ATOM 554 O O . TYR A 1 70 ? 10.149 3.140 -2.578 1.00 92.62 70 TYR A O 1
ATOM 562 N N . ILE A 1 71 ? 10.494 2.346 -0.501 1.00 91.62 71 ILE A N 1
ATOM 563 C CA . ILE A 1 71 ? 11.955 2.245 -0.632 1.00 91.62 71 ILE A CA 1
ATOM 564 C C . ILE A 1 71 ? 12.321 1.265 -1.753 1.00 91.62 71 ILE A C 1
ATOM 566 O O . ILE A 1 71 ? 13.044 1.631 -2.677 1.00 91.62 71 ILE A O 1
ATOM 570 N N . SER A 1 72 ? 11.770 0.046 -1.720 1.00 91.06 72 SER A N 1
ATOM 571 C CA . SER A 1 72 ? 12.015 -0.960 -2.765 1.00 91.06 72 SER A CA 1
ATOM 572 C C . SER A 1 72 ? 11.570 -0.489 -4.153 1.00 91.06 72 SER A C 1
ATOM 574 O O . SER A 1 72 ? 12.250 -0.760 -5.136 1.00 91.06 72 SER A O 1
ATOM 576 N N . GLY A 1 73 ? 10.473 0.269 -4.239 1.00 90.38 73 GLY A N 1
ATOM 577 C CA . GLY A 1 73 ? 9.959 0.809 -5.497 1.00 90.38 73 GLY A CA 1
ATOM 578 C C . GLY A 1 73 ? 10.823 1.924 -6.077 1.00 90.38 73 GLY A C 1
ATOM 579 O O . GLY A 1 73 ? 10.907 2.056 -7.294 1.00 90.38 73 GLY A O 1
ATOM 580 N N . ILE A 1 74 ? 11.506 2.709 -5.238 1.00 88.81 74 ILE A N 1
ATOM 581 C CA . ILE A 1 74 ? 12.506 3.673 -5.712 1.00 88.81 74 ILE A CA 1
ATOM 582 C C . ILE A 1 74 ? 13.721 2.954 -6.285 1.00 88.81 74 ILE A C 1
ATOM 584 O O . ILE A 1 74 ? 14.208 3.370 -7.334 1.00 88.81 74 ILE A O 1
ATOM 588 N N . THR A 1 75 ? 14.203 1.907 -5.614 1.00 87.81 75 THR A N 1
ATOM 589 C CA . THR A 1 75 ? 15.335 1.109 -6.099 1.00 87.81 75 THR A CA 1
ATOM 590 C C . THR A 1 75 ? 15.011 0.479 -7.450 1.00 87.81 75 THR A C 1
ATOM 592 O O . THR A 1 75 ? 15.668 0.797 -8.438 1.00 87.81 75 THR A O 1
ATOM 595 N N . ASP A 1 76 ? 13.945 -0.323 -7.524 1.00 86.75 76 ASP A N 1
ATOM 596 C CA . ASP A 1 76 ? 13.561 -1.016 -8.759 1.00 86.75 76 ASP A CA 1
ATOM 597 C C . ASP A 1 76 ? 13.139 -0.019 -9.859 1.00 86.75 76 ASP A C 1
ATOM 599 O O . ASP A 1 76 ? 13.423 -0.215 -11.040 1.00 86.75 76 ASP A O 1
ATOM 603 N N . GLY A 1 77 ? 12.500 1.092 -9.479 1.00 87.38 77 GLY A N 1
ATOM 604 C CA . GLY A 1 77 ? 12.066 2.131 -10.406 1.00 87.38 77 GLY A CA 1
ATOM 605 C C . GLY A 1 77 ? 13.219 2.901 -11.050 1.00 87.38 77 GLY A C 1
ATOM 606 O O . GLY A 1 77 ? 13.122 3.219 -12.229 1.00 87.38 77 GLY A O 1
ATOM 607 N N . LYS A 1 78 ? 14.304 3.195 -10.319 1.00 86.69 78 LYS A N 1
ATOM 608 C CA . LYS A 1 78 ? 15.485 3.884 -10.876 1.00 86.69 78 LYS A CA 1
ATOM 609 C C . LYS A 1 78 ? 16.175 3.043 -11.947 1.00 86.69 78 LYS A C 1
ATOM 611 O O . LYS A 1 78 ? 16.465 3.568 -13.015 1.00 86.69 78 LYS A O 1
ATOM 616 N N . GLU A 1 79 ? 16.363 1.755 -11.678 1.00 82.62 79 GLU A N 1
ATOM 617 C CA . GLU A 1 79 ? 16.980 0.811 -12.619 1.00 82.62 79 GLU A CA 1
ATOM 618 C C . GLU A 1 79 ? 16.115 0.611 -13.870 1.00 82.62 79 GLU A C 1
ATOM 620 O O . GLU A 1 79 ? 16.606 0.604 -14.996 1.00 82.62 79 GLU A O 1
ATOM 625 N N . ALA A 1 80 ? 14.796 0.495 -13.691 1.00 85.12 80 ALA A N 1
ATOM 626 C CA . ALA A 1 80 ? 13.881 0.318 -14.813 1.00 85.12 80 ALA A CA 1
ATOM 627 C C . ALA A 1 80 ? 13.689 1.597 -15.647 1.00 85.12 80 ALA A C 1
ATOM 629 O O . ALA A 1 80 ? 13.311 1.502 -16.814 1.00 85.12 80 ALA A O 1
ATOM 630 N N . PHE A 1 81 ? 13.919 2.786 -15.072 1.00 87.44 81 PHE A N 1
ATOM 631 C CA . PHE A 1 81 ? 13.545 4.067 -15.679 1.00 87.44 81 PHE A CA 1
ATOM 632 C C . PHE A 1 81 ? 14.175 4.287 -17.058 1.00 87.44 81 PHE A C 1
ATOM 634 O O . PHE A 1 81 ? 13.478 4.643 -18.008 1.00 87.44 81 PHE A O 1
ATOM 641 N N . GLU A 1 82 ? 15.481 4.053 -17.174 1.00 86.56 82 GLU A N 1
ATOM 642 C CA . GLU A 1 82 ? 16.227 4.268 -18.421 1.00 86.56 82 GLU A CA 1
ATOM 643 C C . GLU A 1 82 ? 15.895 3.225 -19.496 1.00 86.56 82 GLU A C 1
ATOM 645 O O . GLU A 1 82 ? 16.078 3.476 -20.685 1.00 86.56 82 GLU A O 1
ATOM 650 N N . LEU A 1 83 ? 15.365 2.071 -19.084 1.00 84.44 83 LEU A N 1
ATOM 651 C CA . LEU A 1 83 ? 15.003 0.968 -19.971 1.00 84.44 83 LEU A CA 1
ATOM 652 C C . LEU A 1 83 ? 13.568 1.075 -20.519 1.00 84.44 83 LEU A C 1
ATOM 654 O O . LEU A 1 83 ? 13.200 0.344 -21.440 1.00 84.44 83 LEU A O 1
ATOM 658 N N . LEU A 1 84 ? 12.747 1.954 -19.940 1.00 85.31 84 LEU A N 1
ATOM 659 C CA . LEU A 1 84 ? 11.358 2.191 -20.330 1.00 85.31 84 LEU A CA 1
ATOM 660 C C . LEU A 1 84 ? 11.271 3.187 -21.495 1.00 85.31 84 LEU A C 1
ATOM 662 O O . LEU A 1 84 ? 12.039 4.145 -21.579 1.00 85.31 84 LEU A O 1
ATOM 666 N N . ASP A 1 85 ? 10.275 3.004 -22.365 1.00 86.88 85 ASP A N 1
ATOM 667 C CA . ASP A 1 85 ? 9.904 4.022 -23.348 1.00 86.88 85 ASP A CA 1
ATOM 668 C C . ASP A 1 85 ? 9.220 5.228 -22.671 1.00 86.88 85 ASP A C 1
ATOM 670 O O . ASP A 1 85 ? 8.873 5.190 -21.489 1.00 86.88 85 ASP A O 1
ATOM 674 N N . ASN A 1 86 ? 8.986 6.316 -23.414 1.00 89.12 86 ASN A N 1
ATOM 675 C CA . ASN A 1 86 ? 8.392 7.539 -22.849 1.00 89.12 86 ASN A CA 1
ATOM 676 C C . ASN A 1 86 ? 7.061 7.273 -22.120 1.00 89.12 86 ASN A C 1
ATOM 678 O O . ASN A 1 86 ? 6.804 7.841 -21.060 1.00 89.12 86 ASN A O 1
ATOM 682 N N . LYS A 1 87 ? 6.223 6.376 -22.661 1.00 89.00 87 LYS A N 1
ATOM 683 C CA . LYS A 1 87 ? 4.946 6.008 -22.034 1.00 89.00 87 LYS A CA 1
ATOM 684 C C . LYS A 1 87 ? 5.159 5.233 -20.736 1.00 89.00 87 LYS A C 1
ATOM 686 O O . LYS A 1 87 ? 4.477 5.513 -19.753 1.00 89.00 87 LYS A O 1
ATOM 691 N N . GLY A 1 88 ? 6.105 4.299 -20.718 1.00 88.69 88 GLY A N 1
ATOM 692 C CA . GLY A 1 88 ? 6.491 3.549 -19.531 1.00 88.69 88 GLY A CA 1
ATOM 693 C C . GLY A 1 88 ? 7.081 4.432 -18.434 1.00 88.69 88 GLY A C 1
ATOM 694 O O . GLY A 1 88 ? 6.725 4.277 -17.267 1.00 88.69 88 GLY A O 1
ATOM 695 N N . GLN A 1 89 ? 7.910 5.412 -18.795 1.00 91.19 89 GLN A N 1
ATOM 696 C CA . GLN A 1 89 ? 8.456 6.393 -17.853 1.00 91.19 89 GLN A CA 1
ATOM 697 C C . GLN A 1 89 ? 7.361 7.266 -17.231 1.00 91.19 89 GLN A C 1
ATOM 699 O O . GLN A 1 89 ? 7.359 7.485 -16.016 1.00 91.19 89 GLN A O 1
ATOM 704 N N . ASP A 1 90 ? 6.410 7.744 -18.034 1.00 91.50 90 ASP A N 1
ATOM 705 C CA . ASP A 1 90 ? 5.278 8.533 -17.541 1.00 91.50 90 ASP A CA 1
ATOM 706 C C . ASP A 1 90 ? 4.350 7.697 -16.651 1.00 91.50 90 ASP A C 1
ATOM 708 O O . ASP A 1 90 ? 3.933 8.155 -15.580 1.00 91.50 90 ASP A O 1
ATOM 712 N N . ALA A 1 91 ? 4.080 6.448 -17.041 1.00 91.56 91 ALA A N 1
ATOM 713 C CA . ALA A 1 91 ? 3.338 5.499 -16.220 1.00 91.56 91 ALA A CA 1
ATOM 714 C C . ALA A 1 91 ? 4.052 5.244 -14.882 1.00 91.56 91 ALA A C 1
ATOM 716 O O . ALA A 1 91 ? 3.402 5.255 -13.837 1.00 91.56 91 ALA A O 1
ATOM 717 N N . LEU A 1 92 ? 5.383 5.107 -14.885 1.00 91.94 92 LEU A N 1
ATOM 718 C CA . LEU A 1 92 ? 6.186 4.854 -13.685 1.00 91.94 92 LEU A CA 1
ATOM 719 C C . LEU A 1 92 ? 6.180 6.050 -12.739 1.00 91.94 92 LEU A C 1
ATOM 721 O O . LEU A 1 92 ? 5.958 5.887 -11.538 1.00 91.94 92 LEU A O 1
ATOM 725 N N . LYS A 1 93 ? 6.333 7.265 -13.273 1.00 92.31 93 LYS A N 1
ATOM 726 C CA . LYS A 1 93 ? 6.194 8.502 -12.491 1.00 92.31 93 LYS A CA 1
ATOM 727 C C . LYS A 1 93 ? 4.801 8.615 -11.885 1.00 92.31 93 LYS A C 1
ATOM 729 O O . LYS A 1 93 ? 4.677 8.867 -10.689 1.00 92.31 93 LYS A O 1
ATOM 734 N N . SER A 1 94 ? 3.754 8.392 -12.679 1.00 92.12 94 SER A N 1
ATOM 735 C CA . SER A 1 94 ? 2.373 8.450 -12.193 1.00 92.12 94 SER A CA 1
ATOM 736 C C . SER A 1 94 ? 2.107 7.396 -11.115 1.00 92.12 94 SER A C 1
ATOM 738 O O . SER A 1 94 ? 1.467 7.699 -10.109 1.00 92.12 94 SER A O 1
ATOM 740 N N . HIS A 1 95 ? 2.619 6.178 -11.298 1.00 93.62 95 HIS A N 1
ATOM 741 C CA . HIS A 1 95 ? 2.496 5.087 -10.337 1.00 93.62 95 HIS A CA 1
ATOM 742 C C . HIS A 1 95 ? 3.201 5.419 -9.017 1.00 93.62 95 HIS A C 1
ATOM 744 O O . HIS A 1 95 ? 2.593 5.285 -7.953 1.00 93.62 95 HIS A O 1
ATOM 750 N N . LYS A 1 96 ? 4.441 5.925 -9.081 1.00 92.88 96 LYS A N 1
ATOM 751 C CA . LYS A 1 96 ? 5.203 6.400 -7.917 1.00 92.88 96 LYS A CA 1
ATOM 752 C C . LYS A 1 96 ? 4.447 7.502 -7.180 1.00 92.88 96 LYS A C 1
ATOM 754 O O . LYS A 1 96 ? 4.238 7.392 -5.976 1.00 92.88 96 LYS A O 1
ATOM 759 N N . ILE A 1 97 ? 4.013 8.544 -7.895 1.00 93.19 97 ILE A N 1
ATOM 760 C CA . ILE A 1 97 ? 3.302 9.681 -7.298 1.00 93.19 97 ILE A CA 1
ATOM 761 C C . ILE A 1 97 ? 2.036 9.185 -6.603 1.00 93.19 97 ILE A C 1
ATOM 763 O O . ILE A 1 97 ? 1.856 9.436 -5.415 1.00 93.19 97 ILE A O 1
ATOM 767 N N . PHE A 1 98 ? 1.182 8.433 -7.299 1.00 94.06 98 PHE A N 1
ATOM 768 C CA . PHE A 1 98 ? -0.070 7.958 -6.713 1.00 94.06 98 PHE A CA 1
ATOM 769 C C . PHE A 1 98 ? 0.168 7.040 -5.502 1.00 94.06 98 PHE A C 1
ATOM 771 O O . PHE A 1 98 ? -0.503 7.192 -4.481 1.00 94.06 98 PHE A O 1
ATOM 778 N N . GLY A 1 99 ? 1.191 6.181 -5.558 1.00 93.75 99 GLY A N 1
ATOM 779 C CA . GLY A 1 99 ? 1.635 5.370 -4.424 1.00 93.75 99 GLY A CA 1
ATOM 780 C C . GLY A 1 99 ? 2.008 6.213 -3.203 1.00 93.75 99 GLY A C 1
ATOM 781 O O . GLY A 1 99 ? 1.512 5.955 -2.105 1.00 93.75 99 GLY A O 1
ATOM 782 N N . THR A 1 100 ? 2.791 7.280 -3.386 1.00 93.88 100 THR A N 1
ATOM 783 C CA . THR A 1 100 ? 3.136 8.219 -2.306 1.00 93.88 100 THR A CA 1
ATOM 784 C C . THR A 1 100 ? 1.891 8.858 -1.686 1.00 93.88 100 THR A C 1
ATOM 786 O O . THR A 1 100 ? 1.797 8.965 -0.464 1.00 93.88 100 THR A O 1
ATOM 789 N N . TYR A 1 101 ? 0.895 9.236 -2.493 1.00 95.00 101 TYR A N 1
ATOM 790 C CA . TYR A 1 101 ? -0.361 9.798 -1.981 1.00 95.00 101 TYR A CA 1
ATOM 791 C C . TYR A 1 101 ? -1.165 8.795 -1.149 1.00 95.00 101 TYR A C 1
ATOM 793 O O . TYR A 1 101 ? -1.734 9.165 -0.119 1.00 95.00 101 TYR A O 1
ATOM 801 N N . ILE A 1 102 ? -1.201 7.526 -1.559 1.00 95.25 102 ILE A N 1
ATOM 802 C CA . ILE A 1 102 ? -1.847 6.459 -0.786 1.00 95.25 102 ILE A CA 1
ATOM 803 C C . ILE A 1 102 ? -1.158 6.304 0.575 1.00 95.25 102 ILE A C 1
ATOM 805 O O . ILE A 1 102 ? -1.849 6.194 1.587 1.00 95.25 102 ILE A O 1
ATOM 809 N N . ILE A 1 103 ? 0.177 6.341 0.619 1.00 94.12 103 ILE A N 1
ATOM 810 C CA . ILE A 1 103 ? 0.947 6.231 1.866 1.00 94.12 103 ILE A CA 1
ATOM 811 C C . ILE A 1 103 ? 0.712 7.448 2.769 1.00 94.12 103 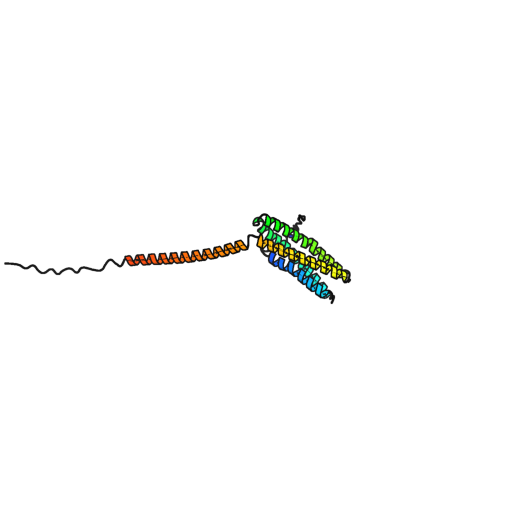ILE A C 1
ATOM 813 O O . ILE A 1 103 ? 0.437 7.288 3.952 1.00 94.12 103 ILE A O 1
ATOM 817 N N . LEU A 1 104 ? 0.806 8.670 2.243 1.00 93.06 104 LEU A N 1
ATOM 818 C CA . LEU A 1 104 ? 0.751 9.874 3.077 1.00 93.06 104 LEU A CA 1
ATOM 819 C C . LEU A 1 104 ? -0.669 10.266 3.470 1.00 93.06 104 LEU A C 1
ATOM 821 O O . LEU A 1 104 ? -0.920 10.588 4.627 1.00 93.06 104 LEU A O 1
ATOM 825 N N . PHE A 1 105 ? -1.601 10.254 2.521 1.00 94.44 105 PHE A N 1
ATOM 826 C CA . PHE A 1 105 ? -2.964 10.731 2.745 1.00 94.44 105 PHE A CA 1
ATOM 827 C C . PHE A 1 105 ? -3.931 9.576 2.964 1.00 94.44 105 PHE A C 1
ATOM 829 O O . PHE A 1 105 ? -4.718 9.621 3.904 1.00 94.44 105 PHE A O 1
ATOM 836 N N . GLY A 1 106 ? -3.856 8.530 2.136 1.00 95.62 106 GLY A N 1
ATOM 837 C CA . GLY A 1 106 ? -4.751 7.376 2.235 1.00 95.62 106 GLY A CA 1
ATOM 838 C C . GLY A 1 106 ? -4.628 6.667 3.583 1.00 95.62 106 GLY A C 1
ATOM 839 O O . GLY A 1 106 ? -5.607 6.563 4.321 1.00 95.62 106 GLY A O 1
ATOM 840 N N . PHE A 1 107 ? -3.417 6.239 3.941 1.00 96.06 107 PHE A N 1
ATOM 841 C CA . PHE A 1 107 ? -3.159 5.561 5.210 1.00 96.06 107 PHE A CA 1
ATOM 842 C C . PHE A 1 107 ? -3.479 6.462 6.406 1.00 96.06 107 PHE A C 1
ATOM 844 O O . PHE A 1 107 ? -4.183 6.030 7.316 1.00 96.06 107 PHE A O 1
ATOM 851 N N . THR A 1 108 ? -3.028 7.722 6.392 1.00 95.25 108 THR A N 1
ATOM 852 C CA . THR A 1 108 ? -3.292 8.675 7.484 1.00 95.25 108 THR A CA 1
ATOM 853 C C . THR A 1 108 ? -4.785 8.895 7.695 1.00 95.25 108 THR A C 1
ATOM 855 O O . THR A 1 108 ? -5.245 8.901 8.835 1.00 95.25 108 THR A O 1
ATOM 858 N N . LEU A 1 109 ? -5.565 9.017 6.617 1.00 96.62 109 LEU A N 1
ATOM 859 C CA . LEU A 1 109 ? -7.016 9.154 6.698 1.00 96.62 109 LEU A CA 1
ATOM 860 C C . LEU A 1 109 ? -7.647 7.923 7.359 1.00 96.62 109 LEU A C 1
ATOM 862 O O . LEU A 1 109 ? -8.425 8.055 8.302 1.00 96.62 109 LEU A O 1
ATOM 866 N N . VAL A 1 110 ? -7.282 6.719 6.917 1.00 96.94 110 VAL A N 1
ATOM 867 C CA . VAL A 1 110 ? -7.808 5.476 7.501 1.00 96.94 110 VAL A CA 1
ATOM 868 C C . VAL A 1 110 ? -7.405 5.347 8.974 1.00 96.94 110 VAL A C 1
ATOM 870 O O . VAL A 1 110 ? -8.251 5.042 9.815 1.00 96.94 110 VAL A O 1
ATOM 873 N N . ALA A 1 111 ? -6.144 5.626 9.311 1.00 95.75 111 ALA A N 1
ATOM 874 C CA . ALA A 1 111 ? -5.627 5.568 10.677 1.00 95.75 111 ALA A CA 1
ATOM 875 C C . ALA A 1 111 ? -6.311 6.590 11.604 1.00 95.75 111 ALA A C 1
ATOM 877 O O . ALA A 1 111 ? -6.639 6.275 12.754 1.00 95.75 111 ALA A O 1
ATOM 878 N N . LEU A 1 112 ? -6.597 7.794 11.099 1.00 95.69 112 LEU A N 1
ATOM 879 C CA . LEU A 1 112 ? -7.355 8.819 11.814 1.00 95.69 112 LEU A CA 1
ATOM 880 C C . LEU A 1 112 ? -8.767 8.325 12.141 1.00 95.69 112 LEU A C 1
ATOM 882 O O . LEU A 1 112 ? -9.197 8.391 13.294 1.00 95.69 112 LEU A O 1
ATOM 886 N N . PHE A 1 113 ? -9.479 7.780 11.152 1.00 95.31 113 PHE A N 1
ATOM 887 C CA . PHE A 1 113 ? -10.833 7.264 11.360 1.00 95.31 113 PHE A CA 1
ATOM 888 C C . PHE A 1 113 ? -10.861 6.006 12.233 1.00 95.31 113 PHE A C 1
ATOM 890 O O . PHE A 1 113 ? -11.780 5.859 13.042 1.00 95.31 113 PHE A O 1
ATOM 897 N N . LYS A 1 114 ? -9.835 5.148 12.165 1.00 93.88 114 LYS A N 1
ATOM 898 C CA . LYS A 1 114 ? -9.654 4.048 13.122 1.00 93.88 114 LYS A CA 1
ATOM 899 C C . LYS A 1 114 ? -9.543 4.597 14.540 1.00 93.88 114 LYS A C 1
ATOM 901 O O . LYS A 1 114 ? -10.308 4.182 15.408 1.00 93.88 114 LYS A O 1
ATOM 906 N N . THR A 1 115 ? -8.669 5.573 14.768 1.00 93.50 115 THR A N 1
ATOM 907 C CA . THR A 1 115 ? -8.486 6.204 16.086 1.00 93.50 115 THR A CA 1
ATOM 908 C C . THR A 1 115 ? -9.788 6.830 16.592 1.00 93.50 115 THR A C 1
ATOM 910 O O . THR A 1 115 ? -10.202 6.579 17.724 1.00 93.50 115 THR A O 1
ATOM 913 N N . LEU A 1 116 ? -10.504 7.564 15.736 1.00 92.75 116 LEU A N 1
ATOM 914 C CA . LEU A 1 116 ? -11.795 8.162 16.080 1.00 92.75 116 LEU A CA 1
ATOM 915 C C . LEU A 1 116 ? -12.857 7.104 16.429 1.00 92.75 116 LEU A C 1
ATOM 917 O O . LEU A 1 116 ? -13.640 7.293 17.365 1.00 92.75 116 LEU A O 1
ATOM 921 N N . SER A 1 117 ? -12.871 5.974 15.715 1.00 91.75 117 SER A N 1
ATOM 922 C CA . SER A 1 117 ? -13.789 4.863 15.992 1.00 91.75 117 SER A CA 1
ATOM 923 C C . SER A 1 117 ? -13.543 4.223 17.365 1.00 91.75 117 SER A C 1
ATOM 925 O O . SER A 1 117 ? -14.501 3.835 18.032 1.00 91.75 117 SER A O 1
ATOM 927 N N . LEU A 1 118 ? -12.284 4.183 17.820 1.00 90.44 118 LEU A N 1
ATOM 928 C CA . LEU A 1 118 ? -11.902 3.654 19.133 1.00 90.44 118 LEU A CA 1
ATOM 929 C C . LEU A 1 118 ? -12.253 4.619 20.272 1.00 90.44 118 LEU A C 1
ATOM 931 O O . LEU A 1 118 ? -12.689 4.182 21.332 1.00 90.44 118 LEU A O 1
ATOM 935 N N . LEU A 1 119 ? -12.093 5.929 20.058 1.00 90.94 119 LEU A N 1
ATOM 936 C CA . LEU A 1 119 ? -12.334 6.946 21.091 1.00 90.94 119 LEU A CA 1
ATOM 937 C C . LEU A 1 119 ? -13.820 7.169 21.388 1.00 90.94 119 LEU A C 1
ATOM 939 O O . LEU A 1 119 ? -14.198 7.492 22.512 1.00 90.94 119 LEU A O 1
ATOM 943 N N . THR A 1 120 ? -14.677 7.040 20.378 1.00 86.44 120 THR A N 1
ATOM 944 C CA . THR A 1 120 ? -16.069 7.499 20.468 1.00 86.44 120 THR A CA 1
ATOM 945 C C . THR A 1 120 ? -17.049 6.428 20.938 1.00 86.44 120 THR A C 1
ATOM 947 O O . THR A 1 120 ? -18.153 6.785 21.336 1.00 86.44 120 THR A O 1
ATOM 950 N N . ASN A 1 121 ? -16.696 5.135 20.901 1.00 76.19 121 ASN A N 1
ATOM 951 C CA . ASN A 1 121 ? -17.562 3.987 21.241 1.00 76.19 121 ASN A CA 1
ATOM 952 C C . ASN A 1 121 ? -18.915 3.908 20.492 1.00 76.19 121 ASN A C 1
ATOM 954 O O . ASN A 1 121 ? -19.723 3.015 20.765 1.00 76.19 121 ASN A O 1
ATOM 958 N N . LYS A 1 122 ? -19.197 4.801 19.536 1.00 87.69 122 LYS A N 1
ATOM 959 C CA . LYS A 1 122 ? -20.474 4.844 18.813 1.00 87.69 122 LYS A CA 1
ATOM 960 C C . LYS A 1 122 ? -20.376 4.073 17.498 1.00 87.69 122 LYS A C 1
ATOM 962 O O . LYS A 1 122 ? -19.443 4.250 16.717 1.00 87.69 122 LYS A O 1
ATOM 967 N N . ILE A 1 123 ? -21.393 3.253 17.224 1.00 88.38 123 ILE A N 1
ATOM 968 C CA . ILE A 1 123 ? -21.405 2.327 16.081 1.00 88.38 123 ILE A CA 1
ATOM 969 C C . ILE A 1 123 ? -21.267 3.028 14.725 1.00 88.38 123 ILE A C 1
ATOM 971 O O . ILE A 1 123 ? -20.626 2.494 13.827 1.00 88.38 123 ILE A O 1
ATOM 975 N N . TYR A 1 124 ? -21.804 4.241 14.578 1.00 91.25 124 TYR A N 1
ATOM 976 C CA . TYR A 1 124 ? -21.748 4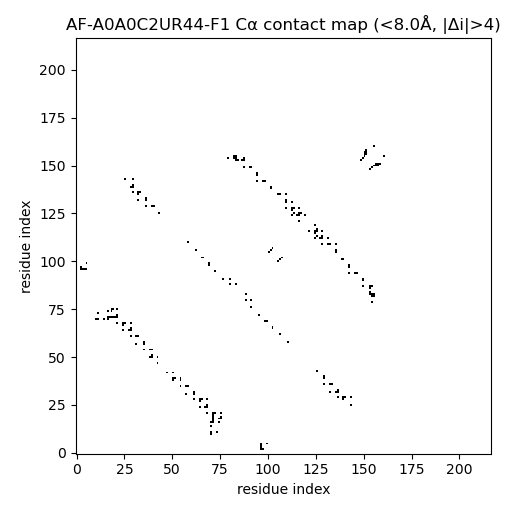.967 13.311 1.00 91.25 124 TYR A CA 1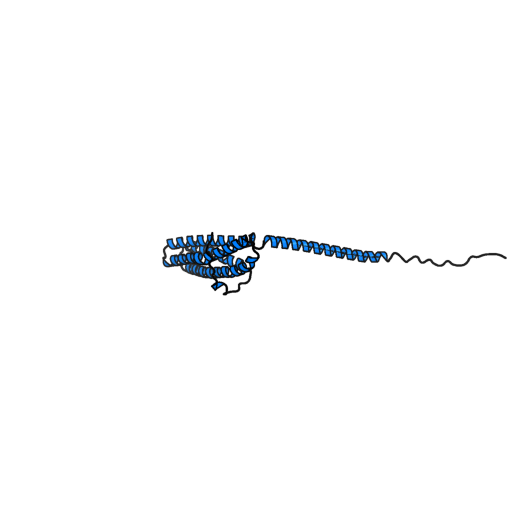
ATOM 977 C C . TYR A 1 124 ? -20.320 5.379 12.922 1.00 91.25 124 TYR A C 1
ATOM 979 O O . TYR A 1 124 ? -19.993 5.332 11.741 1.00 91.25 124 TYR A O 1
ATOM 987 N N . TYR A 1 125 ? -19.438 5.699 13.879 1.00 91.88 125 TYR A N 1
ATOM 988 C CA . TYR A 1 125 ? -18.027 5.965 13.569 1.00 91.88 125 TYR A CA 1
ATOM 989 C C . TYR A 1 125 ? -17.298 4.695 13.136 1.00 91.88 125 TYR A C 1
ATOM 991 O O . TYR A 1 125 ? -16.440 4.758 12.261 1.00 91.88 125 TYR A O 1
ATOM 999 N N . LYS A 1 126 ? -17.670 3.535 13.695 1.00 90.81 126 LYS A N 1
ATOM 1000 C CA . LYS A 1 126 ? -17.133 2.239 13.265 1.00 90.81 126 LYS A CA 1
ATOM 1001 C C . LYS A 1 126 ? -17.585 1.887 11.846 1.00 90.81 126 LYS A C 1
ATOM 1003 O O . LYS A 1 126 ? -16.762 1.474 11.039 1.00 90.81 126 LYS A O 1
ATOM 1008 N N . MET A 1 127 ? -18.858 2.121 11.520 1.00 93.62 127 MET A N 1
ATOM 1009 C CA . MET A 1 127 ? -19.380 1.951 10.157 1.00 93.62 127 MET A CA 1
ATOM 1010 C C . MET A 1 127 ? -18.673 2.872 9.160 1.00 93.62 127 MET A C 1
ATOM 1012 O O . MET A 1 127 ? -18.228 2.414 8.112 1.00 93.62 127 MET A O 1
ATOM 1016 N N . LEU A 1 128 ? -18.521 4.154 9.504 1.00 95.12 128 LEU A N 1
ATOM 1017 C CA . LEU A 1 128 ? -17.823 5.127 8.665 1.00 95.12 128 LEU A CA 1
ATOM 1018 C C . LEU A 1 128 ? -16.362 4.724 8.429 1.00 95.12 128 LEU A C 1
ATOM 1020 O O . LEU A 1 128 ? -15.896 4.744 7.294 1.00 95.12 128 LEU A O 1
ATOM 1024 N N . TYR A 1 129 ? -15.664 4.295 9.480 1.00 95.38 129 TYR A N 1
ATOM 1025 C CA . TYR A 1 129 ? -14.312 3.757 9.368 1.00 95.38 129 TYR A CA 1
ATOM 1026 C C . TYR A 1 129 ? -14.247 2.536 8.435 1.00 95.38 129 TYR A C 1
ATOM 1028 O O . TYR A 1 129 ? -13.381 2.505 7.567 1.00 95.38 129 TYR A O 1
ATOM 1036 N N . ILE A 1 130 ? -15.169 1.571 8.550 1.00 96.06 130 ILE A N 1
ATOM 1037 C CA . ILE A 1 130 ? -15.202 0.394 7.663 1.00 96.06 130 ILE A CA 1
ATOM 1038 C C . ILE A 1 130 ? -15.391 0.807 6.201 1.00 96.06 130 ILE A C 1
ATOM 1040 O O . ILE A 1 130 ? -14.710 0.272 5.331 1.00 96.06 130 ILE A O 1
ATOM 1044 N N . VAL A 1 131 ? -16.269 1.773 5.917 1.00 97.50 131 VAL A N 1
ATOM 1045 C CA . VAL A 1 131 ? -16.469 2.289 4.552 1.00 97.50 131 VAL A CA 1
ATOM 1046 C C . VAL A 1 131 ? -15.188 2.931 4.013 1.00 97.50 131 VAL A C 1
ATOM 1048 O O . VAL A 1 131 ? -14.789 2.657 2.883 1.00 97.50 131 VAL A O 1
ATOM 1051 N N . ILE A 1 132 ? -14.511 3.743 4.826 1.00 97.50 132 ILE A N 1
ATOM 1052 C CA . ILE A 1 132 ? -13.243 4.387 4.453 1.00 97.50 132 ILE A CA 1
ATOM 1053 C C . ILE A 1 132 ? -12.142 3.342 4.230 1.00 97.50 132 ILE A C 1
ATOM 1055 O O . ILE A 1 132 ? -11.399 3.435 3.254 1.00 97.50 132 ILE A O 1
ATOM 1059 N N . LEU A 1 133 ? -12.061 2.318 5.082 1.00 97.81 133 LEU A N 1
ATOM 1060 C CA . LEU A 1 133 ? -11.125 1.208 4.922 1.00 97.81 133 LEU A CA 1
ATOM 1061 C C . LEU A 1 133 ? -11.421 0.395 3.653 1.00 97.81 133 LEU A C 1
ATOM 1063 O O . LEU A 1 133 ? -10.494 0.041 2.932 1.00 97.81 133 LEU A O 1
ATOM 1067 N N . ALA A 1 134 ? -12.690 0.137 3.337 1.00 98.06 134 ALA A N 1
ATOM 1068 C CA . ALA A 1 134 ? -13.078 -0.546 2.105 1.00 98.06 134 ALA A CA 1
ATOM 1069 C C . ALA A 1 134 ? -12.697 0.264 0.856 1.00 98.06 134 ALA A C 1
ATOM 1071 O O . ALA A 1 134 ? -12.178 -0.297 -0.110 1.00 98.06 134 ALA A O 1
ATOM 1072 N N . LEU A 1 135 ? -12.882 1.587 0.888 1.00 98.12 135 LEU A N 1
ATOM 1073 C CA . LEU A 1 135 ? -12.424 2.471 -0.184 1.00 98.12 135 LEU A CA 1
ATOM 1074 C C . LEU A 1 135 ? -10.896 2.450 -0.314 1.00 98.12 135 LEU A C 1
ATOM 1076 O O . LEU A 1 135 ? -10.376 2.371 -1.425 1.00 98.12 135 LEU A O 1
ATOM 1080 N N . PHE A 1 136 ? -10.174 2.470 0.807 1.00 98.06 136 PHE A N 1
ATOM 1081 C CA . PHE A 1 136 ? -8.720 2.345 0.816 1.00 98.06 136 PHE A CA 1
ATOM 1082 C C . PHE A 1 136 ? -8.263 1.022 0.191 1.00 98.06 136 PHE A C 1
ATOM 1084 O O . PHE A 1 136 ? -7.404 1.046 -0.682 1.00 98.06 136 PHE A O 1
ATOM 1091 N N . VAL A 1 137 ? -8.893 -0.104 0.545 1.00 98.19 137 VAL A N 1
ATOM 1092 C CA . VAL A 1 137 ? -8.645 -1.418 -0.077 1.00 98.19 137 VAL A CA 1
ATOM 1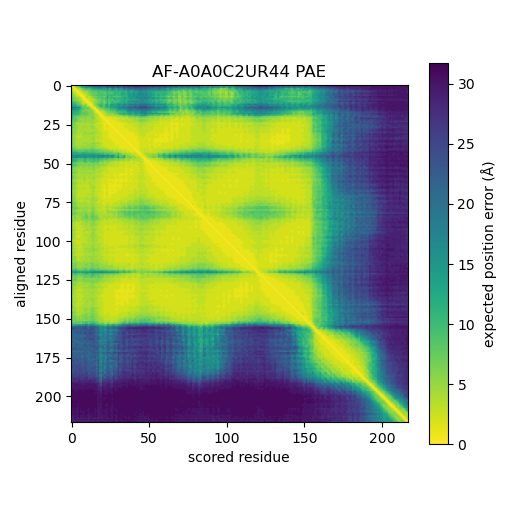093 C C . VAL A 1 137 ? -8.873 -1.380 -1.591 1.00 98.19 137 VAL A C 1
ATOM 1095 O O . VAL A 1 137 ? -8.056 -1.886 -2.355 1.00 98.19 137 VAL A O 1
ATOM 1098 N N . ALA A 1 138 ? -9.962 -0.766 -2.058 1.00 98.06 138 ALA A N 1
ATOM 1099 C CA . ALA A 1 138 ? -10.228 -0.652 -3.492 1.00 98.06 138 ALA A CA 1
ATOM 1100 C C . ALA A 1 138 ? -9.146 0.173 -4.216 1.00 98.06 138 ALA A C 1
ATOM 1102 O O . ALA A 1 138 ? -8.702 -0.191 -5.307 1.00 98.06 138 ALA A O 1
ATOM 1103 N N . ILE A 1 139 ? -8.688 1.261 -3.593 1.00 97.19 139 ILE A N 1
ATOM 1104 C CA . ILE A 1 139 ? -7.616 2.110 -4.120 1.00 97.19 139 ILE A CA 1
ATOM 1105 C C . ILE A 1 139 ? -6.275 1.360 -4.143 1.00 97.19 139 ILE A C 1
ATOM 1107 O O . ILE A 1 139 ? -5.568 1.432 -5.149 1.00 97.19 139 ILE A O 1
ATOM 1111 N N . THR A 1 140 ? -5.923 0.612 -3.091 1.00 96.19 140 THR A N 1
ATOM 1112 C CA . THR A 1 140 ? -4.674 -0.169 -3.064 1.00 96.19 140 THR A CA 1
ATOM 1113 C C . THR A 1 140 ? -4.693 -1.326 -4.059 1.00 96.19 140 THR A C 1
ATOM 1115 O O . THR A 1 140 ? -3.680 -1.581 -4.706 1.00 96.19 140 THR A O 1
ATOM 1118 N N . LEU A 1 141 ? -5.841 -1.980 -4.266 1.00 96.94 141 LEU A N 1
ATOM 1119 C CA . LEU A 1 141 ? -6.016 -2.985 -5.320 1.00 96.94 141 LEU A CA 1
ATOM 1120 C C . LEU A 1 141 ? -5.814 -2.387 -6.714 1.00 96.94 141 LEU A C 1
ATOM 1122 O O . LEU A 1 141 ? -5.119 -2.977 -7.542 1.00 96.94 141 LEU A O 1
ATOM 1126 N N . LYS A 1 142 ? -6.376 -1.198 -6.970 1.00 95.50 142 LYS A N 1
ATOM 1127 C CA . LYS A 1 142 ? -6.134 -0.471 -8.221 1.00 95.50 142 LYS A CA 1
ATOM 1128 C C . LYS A 1 142 ? -4.648 -0.151 -8.392 1.00 95.50 142 LYS A C 1
ATOM 1130 O O . LYS A 1 142 ? -4.110 -0.405 -9.460 1.00 95.50 142 LYS A O 1
ATOM 1135 N N . GLN A 1 143 ? -3.982 0.340 -7.348 1.00 94.56 143 GLN A N 1
ATOM 1136 C CA . GLN A 1 143 ? -2.542 0.610 -7.384 1.00 94.56 143 GLN A CA 1
ATOM 1137 C C . GLN A 1 143 ? -1.733 -0.656 -7.702 1.00 94.56 143 GLN A C 1
ATOM 1139 O O . GLN A 1 143 ? -0.826 -0.607 -8.527 1.00 94.56 143 GLN A O 1
ATOM 1144 N N . GLY A 1 144 ? -2.085 -1.797 -7.101 1.00 93.44 144 GLY A N 1
ATOM 1145 C CA . GLY A 1 144 ? -1.464 -3.086 -7.411 1.00 93.44 144 GLY A CA 1
ATOM 1146 C C . GLY A 1 144 ? -1.667 -3.503 -8.871 1.00 93.44 144 GLY A C 1
ATOM 1147 O O . GLY A 1 144 ? -0.720 -3.942 -9.520 1.00 93.44 144 GLY A O 1
ATOM 1148 N N . LYS A 1 145 ? -2.873 -3.306 -9.420 1.00 93.88 145 LYS A N 1
ATOM 1149 C CA . LYS A 1 145 ? -3.163 -3.552 -10.840 1.00 93.88 145 LYS A CA 1
ATOM 1150 C C . LYS A 1 145 ? -2.329 -2.650 -11.754 1.00 93.88 145 LYS A C 1
ATOM 1152 O O . LYS A 1 145 ? -1.709 -3.158 -12.682 1.00 93.88 145 LYS A O 1
ATOM 1157 N N . ASP A 1 146 ? -2.298 -1.348 -11.479 1.00 92.19 146 ASP A N 1
ATOM 1158 C CA . ASP A 1 146 ? -1.555 -0.367 -12.277 1.00 92.19 146 ASP A CA 1
ATOM 1159 C C . ASP A 1 146 ? -0.042 -0.673 -12.249 1.00 92.19 146 ASP A C 1
ATOM 1161 O O . ASP A 1 146 ? 0.634 -0.575 -13.270 1.00 92.19 146 ASP A O 1
ATOM 1165 N N . GLY A 1 147 ? 0.491 -1.119 -11.104 1.00 90.25 147 GLY A N 1
ATOM 1166 C CA . GLY A 1 147 ? 1.879 -1.582 -10.988 1.00 90.25 147 GLY A CA 1
ATOM 1167 C C . GLY A 1 147 ? 2.152 -2.872 -11.770 1.00 90.25 147 GLY A C 1
ATOM 1168 O O . GLY A 1 147 ? 3.182 -3.000 -12.427 1.00 90.25 147 GLY A O 1
ATOM 1169 N N . GLY A 1 148 ? 1.208 -3.815 -11.765 1.00 88.56 148 GLY A N 1
ATOM 1170 C CA . GLY A 1 148 ? 1.293 -5.027 -12.583 1.00 88.56 148 GLY A CA 1
ATOM 1171 C C . GLY A 1 148 ? 1.252 -4.733 -14.086 1.00 88.56 148 GLY A C 1
ATOM 1172 O O . GLY A 1 148 ? 1.994 -5.343 -14.853 1.00 88.56 148 GLY A O 1
ATOM 1173 N N . GLU A 1 149 ? 0.425 -3.782 -14.523 1.00 88.94 149 GLU A N 1
ATOM 1174 C CA . GLU A 1 149 ? 0.404 -3.308 -15.911 1.00 88.94 149 GLU A CA 1
ATOM 1175 C C . GLU A 1 149 ? 1.738 -2.659 -16.292 1.00 88.94 149 GLU A C 1
ATOM 1177 O O . GLU A 1 149 ? 2.253 -2.903 -17.382 1.00 88.94 149 GLU A O 1
ATOM 1182 N N . LEU A 1 150 ? 2.350 -1.918 -15.364 1.00 88.19 150 LEU A N 1
ATOM 1183 C CA . LEU A 1 150 ? 3.654 -1.306 -15.576 1.00 88.19 150 LEU A CA 1
ATOM 1184 C C . LEU A 1 150 ? 4.730 -2.328 -15.930 1.00 88.19 150 LEU A C 1
ATOM 1186 O O . LEU A 1 150 ? 5.463 -2.126 -16.889 1.00 88.19 150 LEU A O 1
ATOM 1190 N N . VAL A 1 151 ? 4.791 -3.444 -15.207 1.00 85.31 151 VAL A N 1
ATOM 1191 C CA . VAL A 1 151 ? 5.779 -4.502 -15.462 1.00 85.31 151 VAL A CA 1
ATOM 1192 C C . VAL A 1 151 ? 5.432 -5.316 -16.714 1.00 85.31 151 VAL A C 1
ATOM 1194 O O . VAL A 1 151 ? 6.321 -5.657 -17.488 1.00 85.31 151 VAL A O 1
ATOM 1197 N N . ASN A 1 152 ? 4.151 -5.622 -16.931 1.00 83.75 152 ASN A N 1
ATOM 1198 C CA . ASN A 1 152 ? 3.728 -6.535 -17.999 1.00 83.75 152 ASN A CA 1
ATOM 1199 C C . ASN A 1 152 ? 3.607 -5.879 -19.382 1.00 83.75 152 ASN A C 1
ATOM 1201 O O . ASN A 1 152 ? 3.772 -6.566 -20.390 1.00 83.75 152 ASN A O 1
ATOM 1205 N N . VAL A 1 153 ? 3.255 -4.590 -19.432 1.00 82.81 153 VAL A N 1
ATOM 1206 C CA . VAL A 1 153 ? 3.009 -3.846 -20.679 1.00 82.81 153 VAL A CA 1
ATOM 1207 C C . VAL A 1 153 ? 4.199 -2.965 -21.040 1.00 82.81 153 VAL A C 1
ATOM 1209 O O . VAL A 1 153 ? 4.596 -2.941 -22.204 1.00 82.81 153 VAL A O 1
ATOM 1212 N N . TYR A 1 154 ? 4.753 -2.242 -20.062 1.00 79.00 154 TYR A N 1
ATOM 1213 C CA . TYR A 1 154 ? 5.781 -1.226 -20.307 1.00 79.00 154 TYR A CA 1
ATOM 1214 C C . TYR A 1 154 ? 7.192 -1.688 -19.938 1.00 79.00 154 TYR A C 1
ATOM 1216 O O . TYR A 1 154 ? 8.139 -1.366 -20.652 1.00 79.00 154 TYR A O 1
ATOM 1224 N N . GLY A 1 155 ? 7.343 -2.446 -18.848 1.00 69.38 155 GLY A N 1
ATOM 1225 C CA . GLY A 1 155 ? 8.609 -3.038 -18.422 1.00 69.38 155 GLY A CA 1
ATOM 1226 C C . GLY A 1 155 ? 9.203 -3.853 -19.557 1.00 69.38 155 GLY A C 1
ATOM 1227 O O . GLY A 1 155 ? 8.441 -4.497 -20.275 1.00 69.38 155 GLY A O 1
ATOM 1228 N N . VAL A 1 156 ? 10.532 -3.769 -19.743 1.00 58.66 156 VAL A N 1
ATOM 1229 C CA . VAL A 1 156 ? 11.283 -4.381 -20.856 1.00 58.66 156 VAL A CA 1
ATOM 1230 C C . VAL A 1 156 ? 10.725 -5.764 -21.127 1.00 58.66 156 VAL A C 1
ATOM 1232 O O . VAL A 1 156 ? 10.943 -6.700 -20.367 1.00 58.66 156 VAL A O 1
ATOM 1235 N N . ASN A 1 157 ? 9.896 -5.794 -22.166 1.00 52.84 157 ASN A N 1
ATOM 1236 C CA . ASN A 1 157 ? 8.766 -6.690 -22.325 1.00 52.84 157 ASN A CA 1
ATOM 1237 C C . ASN A 1 157 ? 9.083 -8.086 -21.772 1.00 52.84 157 ASN A C 1
ATOM 1239 O O . ASN A 1 157 ? 9.814 -8.825 -22.420 1.00 52.84 157 ASN A O 1
ATOM 1243 N N . VAL A 1 158 ? 8.552 -8.467 -20.603 1.00 56.56 158 VAL A N 1
ATOM 1244 C CA . VAL A 1 158 ? 8.713 -9.838 -20.067 1.00 56.56 158 VAL A CA 1
ATOM 1245 C C . VAL A 1 158 ? 8.271 -10.860 -21.125 1.00 56.56 158 VAL A C 1
ATOM 1247 O O . VAL A 1 158 ? 8.826 -11.948 -21.231 1.00 56.56 158 VAL A O 1
ATOM 1250 N N . GLN A 1 159 ? 7.348 -10.457 -22.005 1.00 51.44 159 GLN A N 1
ATOM 1251 C CA . GLN A 1 159 ? 6.976 -11.200 -23.204 1.00 51.44 159 GLN A CA 1
ATOM 1252 C C . GLN A 1 159 ? 8.075 -11.223 -24.280 1.00 51.44 159 GLN A C 1
ATOM 1254 O O . GLN A 1 159 ? 8.305 -12.286 -24.835 1.00 51.44 159 GLN A O 1
ATOM 1259 N N . LYS A 1 160 ? 8.795 -10.122 -24.573 1.00 55.72 160 LYS A N 1
ATOM 1260 C CA . LYS A 1 160 ? 9.974 -10.189 -25.472 1.00 55.72 160 LYS A CA 1
ATOM 1261 C C . LYS A 1 160 ? 11.107 -10.977 -24.840 1.00 55.72 160 LYS A C 1
ATOM 1263 O O . LYS A 1 160 ? 11.725 -11.720 -25.571 1.00 55.72 160 LYS A O 1
ATOM 1268 N N . ALA A 1 161 ? 11.372 -10.844 -23.541 1.00 62.16 161 ALA A N 1
ATOM 1269 C CA . ALA A 1 161 ? 12.400 -11.625 -22.858 1.00 62.16 161 ALA A CA 1
ATOM 1270 C C . ALA A 1 161 ? 12.085 -13.124 -22.936 1.00 62.16 161 ALA A C 1
ATOM 1272 O O . ALA A 1 161 ? 12.953 -13.896 -23.317 1.00 62.16 161 ALA A O 1
ATOM 1273 N N . LYS A 1 162 ? 10.823 -13.512 -22.706 1.00 63.41 162 LYS A N 1
ATOM 1274 C CA . LYS A 1 162 ? 10.359 -14.893 -22.875 1.00 63.41 162 LYS A CA 1
ATOM 1275 C C . LYS A 1 162 ? 10.442 -15.374 -24.328 1.00 63.41 162 LYS A C 1
ATOM 1277 O O . LYS A 1 162 ? 10.918 -16.470 -24.569 1.00 63.41 162 LYS A O 1
ATOM 1282 N N . ILE A 1 163 ? 10.038 -14.547 -25.298 1.00 67.44 163 ILE A N 1
ATOM 1283 C CA . ILE A 1 163 ? 10.180 -14.866 -26.731 1.00 67.44 163 ILE A CA 1
ATOM 1284 C C . ILE A 1 163 ? 11.660 -15.025 -27.106 1.00 67.44 163 ILE A C 1
ATOM 1286 O O . ILE A 1 163 ? 12.003 -15.948 -27.833 1.00 67.44 163 ILE A O 1
ATOM 1290 N N . LEU A 1 164 ? 12.539 -14.157 -26.602 1.00 74.19 164 LEU A N 1
ATOM 1291 C CA . LEU A 1 164 ? 13.973 -14.211 -26.876 1.00 74.19 164 LEU A CA 1
ATOM 1292 C C . LEU A 1 164 ? 14.616 -15.438 -26.224 1.00 74.19 164 LEU A C 1
ATOM 1294 O O . LEU A 1 164 ? 15.488 -16.046 -26.827 1.00 74.19 164 LEU A O 1
ATOM 1298 N N . GLU A 1 165 ? 14.183 -15.814 -25.022 1.00 78.94 165 GLU A N 1
ATOM 1299 C CA . GLU A 1 165 ? 14.616 -17.030 -24.329 1.00 78.94 165 GLU A CA 1
ATOM 1300 C C . GLU A 1 165 ? 14.161 -18.292 -25.079 1.00 78.94 165 GLU A C 1
ATOM 1302 O O . GLU A 1 165 ? 14.974 -19.183 -25.337 1.00 78.94 165 GLU A O 1
ATOM 1307 N N . ASP A 1 166 ? 12.902 -18.327 -25.525 1.00 79.75 166 ASP A N 1
ATOM 1308 C CA . ASP A 1 166 ? 12.362 -19.406 -26.352 1.00 79.75 166 ASP A CA 1
ATOM 1309 C C . ASP A 1 166 ? 13.130 -19.508 -27.689 1.00 79.75 166 ASP A C 1
ATOM 1311 O O .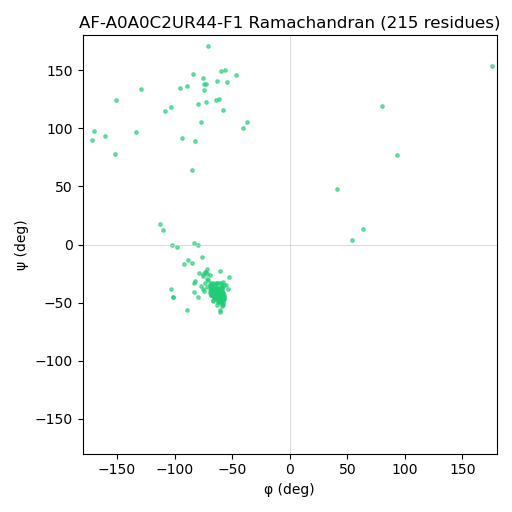 ASP A 1 166 ? 13.558 -20.598 -28.075 1.00 79.75 166 ASP A O 1
ATOM 1315 N N . GLU A 1 167 ? 13.393 -18.389 -28.377 1.00 85.12 167 GLU A N 1
ATOM 1316 C CA . GLU A 1 167 ? 14.188 -18.355 -29.616 1.00 85.12 167 GLU A CA 1
ATOM 1317 C C . GLU A 1 167 ? 15.647 -18.777 -29.400 1.00 85.12 167 GLU A C 1
ATOM 1319 O O . GLU A 1 167 ? 16.194 -19.532 -30.208 1.00 85.12 167 GLU A O 1
ATOM 1324 N N . LEU A 1 168 ? 16.274 -18.333 -28.308 1.00 88.69 168 LEU A N 1
ATOM 1325 C CA . LEU A 1 168 ? 17.650 -18.681 -27.958 1.00 88.69 168 LEU A CA 1
ATOM 1326 C C . LEU A 1 168 ? 17.774 -20.179 -27.664 1.00 88.69 168 LEU A C 1
ATOM 1328 O O . LEU A 1 168 ? 18.711 -20.818 -28.141 1.00 88.69 168 LEU A O 1
ATOM 1332 N N . SER A 1 169 ? 16.789 -20.763 -26.976 1.00 86.94 169 SER A N 1
ATOM 1333 C CA . SER A 1 169 ? 16.729 -22.210 -26.745 1.00 86.94 169 SER A CA 1
ATOM 1334 C C . SER A 1 169 ? 16.609 -22.994 -28.058 1.00 86.94 169 SER A C 1
ATOM 1336 O O . SER A 1 169 ? 17.316 -23.979 -28.273 1.00 86.94 169 SER A O 1
ATOM 1338 N N . LEU A 1 170 ? 15.780 -22.520 -28.992 1.00 88.94 170 LEU A N 1
ATOM 1339 C CA . LEU A 1 170 ? 15.557 -23.166 -30.285 1.00 88.94 170 LEU A CA 1
ATOM 1340 C C . LEU A 1 170 ? 16.801 -23.062 -31.181 1.00 88.94 170 LEU A C 1
ATOM 1342 O O . LEU A 1 170 ? 17.136 -23.999 -31.911 1.00 88.94 170 LEU A O 1
ATOM 1346 N N . LEU A 1 171 ? 17.517 -21.940 -31.104 1.00 90.38 171 LEU A N 1
ATOM 1347 C CA . LEU A 1 171 ? 18.782 -21.739 -31.802 1.00 90.38 171 LEU A CA 1
ATOM 1348 C C . LEU A 1 171 ? 19.897 -22.631 -31.236 1.00 90.38 171 LEU A C 1
ATOM 1350 O O . LEU A 1 171 ? 20.650 -23.207 -32.019 1.00 90.38 171 LEU A O 1
ATOM 1354 N N . GLN A 1 172 ? 19.956 -22.802 -29.912 1.00 90.81 172 GLN A N 1
ATOM 1355 C CA . GLN A 1 172 ? 20.887 -23.714 -29.240 1.00 90.81 172 GLN A CA 1
ATOM 1356 C C . GLN A 1 172 ? 20.695 -25.156 -29.735 1.00 90.81 172 GLN A C 1
ATOM 1358 O O . GLN A 1 172 ? 21.652 -25.798 -30.159 1.00 90.81 172 GLN A O 1
ATOM 1363 N N . VAL A 1 173 ? 19.442 -25.626 -29.794 1.00 90.56 173 VAL A N 1
ATOM 1364 C CA . VAL A 1 173 ? 19.107 -26.969 -30.301 1.00 90.56 173 VAL A CA 1
ATOM 1365 C C . VAL A 1 173 ? 19.560 -27.151 -31.753 1.00 90.56 173 VAL A C 1
ATOM 1367 O O . VAL A 1 173 ? 20.146 -28.176 -32.096 1.00 90.56 173 VAL A O 1
ATOM 1370 N N . LYS A 1 174 ? 19.330 -26.154 -32.620 1.00 91.50 174 LYS A N 1
ATOM 1371 C CA . LYS A 1 174 ? 19.775 -26.208 -34.024 1.00 91.50 174 LYS A CA 1
ATOM 1372 C C . LYS A 1 174 ? 21.295 -26.211 -34.158 1.00 91.50 174 LYS A C 1
ATOM 1374 O O . LYS A 1 174 ? 21.823 -26.892 -35.032 1.00 91.50 174 LYS A O 1
ATOM 1379 N N . TYR A 1 175 ? 21.990 -25.441 -33.326 1.00 90.94 175 TYR A N 1
ATOM 1380 C CA . TYR A 1 175 ? 23.448 -25.415 -33.305 1.00 90.94 175 TYR A CA 1
ATOM 1381 C C . TYR A 1 175 ? 24.021 -26.779 -32.899 1.00 90.94 175 TYR A C 1
ATOM 1383 O O . TYR A 1 175 ? 24.911 -27.290 -33.579 1.00 90.94 175 TYR A O 1
ATOM 1391 N N . ASP A 1 176 ? 23.473 -27.398 -31.852 1.00 91.50 176 ASP A N 1
ATOM 1392 C CA . ASP A 1 176 ? 23.926 -28.703 -31.362 1.00 91.50 176 ASP A CA 1
ATOM 1393 C C . ASP A 1 176 ? 23.673 -29.825 -32.385 1.00 91.50 176 ASP A C 1
ATOM 1395 O O . ASP A 1 176 ? 24.546 -30.672 -32.610 1.00 91.50 176 ASP A O 1
ATOM 1399 N N . ASP A 1 177 ? 22.523 -29.805 -33.066 1.00 90.50 177 ASP A N 1
ATOM 1400 C CA . ASP A 1 177 ? 22.197 -30.747 -34.146 1.00 90.50 177 ASP A CA 1
ATOM 1401 C C . ASP A 1 177 ? 23.124 -30.578 -35.361 1.00 90.50 177 ASP A C 1
ATOM 1403 O O . ASP A 1 177 ? 23.673 -31.553 -35.890 1.00 90.50 177 ASP A O 1
ATOM 1407 N N . LEU A 1 178 ? 23.382 -29.329 -35.765 1.00 89.50 178 LEU A N 1
ATOM 1408 C CA . LEU A 1 178 ? 24.287 -29.027 -36.871 1.00 89.50 178 LEU A CA 1
ATOM 1409 C C . LEU A 1 178 ? 25.726 -29.440 -36.543 1.00 89.50 178 LEU A C 1
ATOM 1411 O O . LEU A 1 178 ? 26.399 -30.039 -37.381 1.00 89.50 178 LEU A O 1
ATOM 1415 N N . ASN A 1 179 ? 26.193 -29.175 -35.322 1.00 91.00 179 ASN A N 1
ATOM 1416 C CA . ASN A 1 179 ? 27.527 -29.556 -34.867 1.00 91.00 179 ASN A CA 1
ATOM 1417 C C . ASN A 1 179 ? 27.692 -31.084 -34.775 1.00 91.00 179 ASN A C 1
ATOM 1419 O O . ASN A 1 179 ? 28.731 -31.629 -35.162 1.00 91.00 179 ASN A O 1
ATOM 1423 N N . SER A 1 180 ? 26.654 -31.793 -34.329 1.00 87.44 180 SER A N 1
ATOM 1424 C CA . SER A 1 180 ? 26.625 -33.260 -34.306 1.00 87.44 180 SER A CA 1
ATOM 1425 C C . SER A 1 180 ? 26.659 -33.840 -35.722 1.00 87.44 180 SER A C 1
ATOM 1427 O O . SER A 1 180 ? 27.467 -34.724 -36.017 1.00 87.44 180 SER A O 1
ATOM 1429 N N . SER A 1 181 ? 25.851 -33.288 -36.629 1.00 85.94 181 SER A N 1
ATOM 1430 C CA . SER A 1 181 ? 25.819 -33.677 -38.041 1.00 85.94 181 SER A CA 1
ATOM 1431 C C . SER A 1 181 ? 27.150 -33.406 -38.747 1.00 85.94 181 SER A C 1
ATOM 1433 O O . SER A 1 181 ? 27.665 -34.270 -39.457 1.00 85.94 181 SER A O 1
ATOM 1435 N N . PHE A 1 182 ? 27.756 -32.241 -38.509 1.00 87.38 182 PHE A N 1
ATOM 1436 C CA . PHE A 1 182 ? 29.072 -31.887 -39.038 1.00 87.38 182 PHE A CA 1
ATOM 1437 C C . PHE A 1 182 ? 30.164 -32.834 -38.527 1.00 87.38 182 PHE A C 1
ATOM 1439 O O . PHE A 1 182 ? 30.978 -33.327 -39.307 1.00 87.38 182 PHE A O 1
ATOM 1446 N N . SER A 1 183 ? 30.146 -33.161 -37.234 1.00 83.12 183 SER A N 1
ATOM 1447 C CA . SER A 1 183 ? 31.090 -34.108 -36.631 1.00 83.12 183 SER A CA 1
ATOM 1448 C C . SER A 1 183 ? 30.931 -35.520 -37.206 1.00 83.12 183 SER A C 1
ATOM 1450 O O . SER A 1 183 ? 31.926 -36.182 -37.505 1.00 83.12 183 SER A O 1
ATOM 1452 N N . ALA A 1 184 ? 29.694 -35.971 -37.433 1.00 81.81 184 ALA A N 1
ATOM 1453 C CA . ALA A 1 184 ? 29.407 -37.261 -38.055 1.00 81.81 184 ALA A CA 1
ATOM 1454 C C . ALA A 1 184 ? 29.854 -37.319 -39.526 1.00 81.81 184 ALA A C 1
ATOM 1456 O O . ALA A 1 184 ? 30.378 -38.342 -39.970 1.00 81.81 184 ALA A O 1
ATOM 1457 N N . LEU A 1 185 ? 29.686 -36.228 -40.280 1.00 82.56 185 LEU A N 1
ATOM 1458 C CA . LEU A 1 185 ? 30.186 -36.117 -41.652 1.00 82.56 185 LEU A CA 1
ATOM 1459 C C . LEU A 1 185 ? 31.714 -36.136 -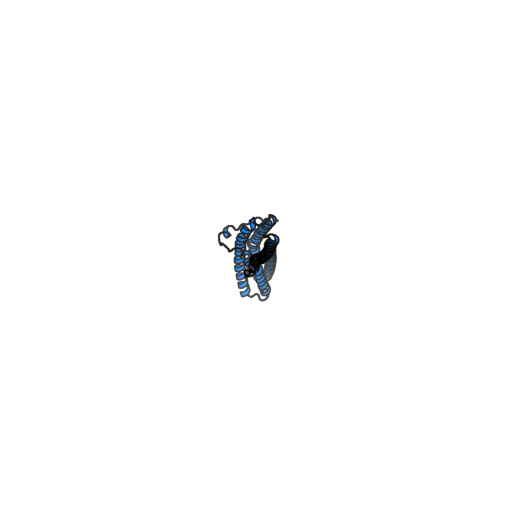41.690 1.00 82.56 185 LEU A C 1
ATOM 1461 O O . LEU A 1 185 ? 32.284 -36.916 -42.447 1.00 82.56 185 LEU A O 1
ATOM 1465 N N . LYS A 1 186 ? 32.375 -35.377 -40.812 1.00 82.19 186 LYS A N 1
ATOM 1466 C CA . LYS A 1 186 ? 33.838 -35.367 -40.696 1.00 82.19 186 LYS A CA 1
ATOM 1467 C C . LYS A 1 186 ? 34.400 -36.747 -40.329 1.00 82.19 186 LYS A C 1
ATOM 1469 O O . LYS A 1 186 ? 35.420 -37.161 -40.870 1.00 82.19 186 LYS A O 1
ATOM 1474 N N . ALA A 1 187 ? 33.720 -37.489 -39.453 1.00 77.69 187 ALA A N 1
ATOM 1475 C CA . ALA A 1 187 ? 34.093 -38.863 -39.116 1.00 77.69 187 ALA A CA 1
ATOM 1476 C C . ALA A 1 187 ? 33.894 -39.836 -40.296 1.00 77.69 187 ALA A C 1
ATOM 1478 O O . ALA A 1 187 ? 34.713 -40.729 -40.508 1.00 77.69 187 ALA A O 1
ATOM 1479 N N . LYS A 1 188 ? 32.832 -39.661 -41.095 1.00 76.12 188 LYS A N 1
ATOM 1480 C CA . LYS A 1 188 ? 32.617 -40.446 -42.322 1.00 76.12 188 LYS A CA 1
ATOM 1481 C C . LYS A 1 188 ? 33.645 -40.127 -43.406 1.00 76.12 188 LYS A C 1
ATOM 1483 O O . LYS A 1 188 ? 34.092 -41.045 -44.081 1.00 76.12 188 LYS A O 1
ATOM 1488 N N . GLU A 1 189 ? 34.040 -38.867 -43.553 1.00 72.50 189 GLU A N 1
ATOM 1489 C CA . GLU A 1 189 ? 35.070 -38.437 -44.503 1.00 72.50 189 GLU A CA 1
ATOM 1490 C C . GLU A 1 189 ? 36.457 -38.977 -44.112 1.00 72.50 189 GLU A C 1
ATOM 1492 O O . GLU A 1 189 ? 37.173 -39.518 -44.957 1.00 72.50 189 GLU A O 1
ATOM 1497 N N . ALA A 1 190 ? 36.794 -38.966 -42.817 1.00 62.94 190 ALA A N 1
ATOM 1498 C CA . ALA A 1 190 ? 38.009 -39.601 -42.305 1.00 62.94 190 ALA A CA 1
ATOM 1499 C C . ALA A 1 190 ? 38.040 -41.117 -42.592 1.00 62.94 190 ALA A C 1
ATOM 1501 O O . ALA A 1 190 ? 39.043 -41.626 -43.083 1.00 62.94 190 ALA A O 1
ATOM 1502 N N . ASN A 1 191 ? 36.919 -41.821 -42.395 1.00 58.91 191 ASN A N 1
ATOM 1503 C CA . ASN A 1 191 ? 36.815 -43.255 -42.693 1.00 58.91 191 ASN A CA 1
ATOM 1504 C C . ASN A 1 191 ? 36.778 -43.572 -44.202 1.00 58.91 191 ASN A C 1
ATOM 1506 O O . ASN A 1 191 ? 37.239 -44.632 -44.616 1.00 58.91 191 ASN A O 1
ATOM 1510 N N . ALA A 1 192 ? 36.253 -42.677 -45.046 1.00 55.62 192 ALA A N 1
ATOM 1511 C CA . ALA A 1 192 ? 36.253 -42.850 -46.502 1.00 55.62 192 ALA A CA 1
ATOM 1512 C C . ALA A 1 192 ? 37.654 -42.672 -47.118 1.00 55.62 192 ALA A C 1
ATOM 1514 O O . ALA A 1 192 ? 37.951 -43.253 -48.163 1.00 55.62 192 ALA A O 1
ATOM 1515 N N . THR A 1 193 ? 38.532 -41.916 -46.454 1.00 51.09 193 THR A N 1
ATOM 1516 C CA . THR A 1 193 ? 39.915 -41.699 -46.905 1.00 51.09 193 THR A CA 1
ATOM 1517 C C . THR A 1 193 ? 40.807 -42.928 -46.655 1.00 51.09 193 THR A C 1
ATOM 1519 O O . THR A 1 193 ? 41.747 -43.157 -47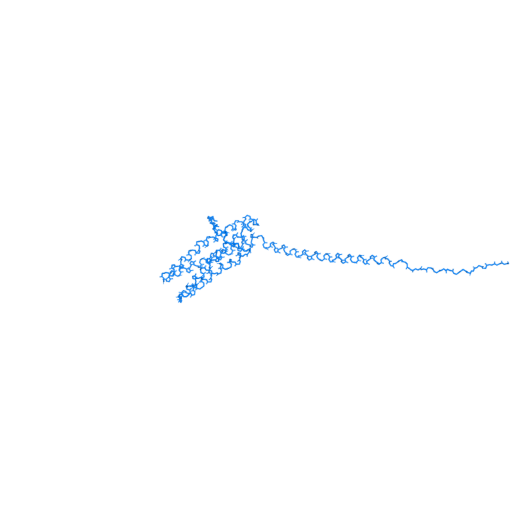.415 1.00 51.09 193 THR A O 1
ATOM 1522 N N . ASP A 1 194 ? 40.471 -43.781 -45.678 1.00 49.16 194 ASP A N 1
ATOM 1523 C CA . ASP A 1 194 ? 41.186 -45.042 -45.417 1.00 49.16 194 ASP A CA 1
ATOM 1524 C C . ASP A 1 194 ? 40.800 -46.185 -46.378 1.00 49.16 194 ASP A C 1
ATOM 1526 O O . ASP A 1 194 ? 41.614 -47.069 -46.643 1.00 49.16 194 ASP A O 1
ATOM 1530 N N . ILE A 1 195 ? 39.603 -46.161 -46.980 1.00 46.91 195 ILE A N 1
ATOM 1531 C CA . ILE A 1 195 ? 39.149 -47.228 -47.897 1.00 46.91 195 ILE A CA 1
ATOM 1532 C C . ILE A 1 195 ? 39.837 -47.137 -49.274 1.00 46.91 195 ILE A C 1
ATOM 1534 O O . ILE A 1 195 ? 40.070 -48.161 -49.916 1.00 46.91 195 ILE A O 1
ATOM 1538 N N . ASN A 1 196 ? 40.264 -45.946 -49.709 1.00 43.22 196 ASN A N 1
ATOM 1539 C CA . ASN A 1 196 ? 40.962 -45.770 -50.992 1.00 43.22 196 ASN A CA 1
ATOM 1540 C C . ASN A 1 196 ? 42.458 -46.143 -50.964 1.00 43.22 196 ASN A C 1
ATOM 1542 O O . ASN A 1 196 ? 43.120 -46.062 -51.996 1.00 43.22 196 ASN A O 1
ATOM 1546 N N . LYS A 1 197 ? 43.008 -46.574 -49.818 1.00 41.50 197 LYS A N 1
ATOM 1547 C CA . LYS A 1 197 ? 44.413 -47.015 -49.714 1.00 41.50 197 LYS A CA 1
ATOM 1548 C C . LYS A 1 197 ? 44.594 -48.539 -49.783 1.00 41.50 197 LYS A C 1
ATOM 1550 O O . LYS A 1 197 ? 45.726 -49.010 -49.764 1.00 41.50 197 LYS A O 1
ATOM 1555 N N . SER A 1 198 ? 43.512 -49.317 -49.877 1.00 43.19 198 SER A N 1
ATOM 1556 C CA . SER A 1 198 ? 43.561 -50.791 -49.825 1.00 43.19 198 SER A CA 1
ATOM 1557 C C . SER A 1 198 ? 43.251 -51.504 -51.148 1.00 43.19 198 SER A C 1
ATOM 1559 O O . SER A 1 198 ? 43.066 -52.718 -51.138 1.00 43.19 198 SER A O 1
ATOM 1561 N N . GLN A 1 199 ? 43.206 -50.795 -52.283 1.00 40.62 199 GLN A N 1
ATOM 1562 C CA . GLN A 1 199 ? 42.963 -51.403 -53.604 1.00 40.62 199 GLN A CA 1
ATOM 1563 C C . GLN A 1 199 ? 44.146 -51.362 -54.579 1.00 40.62 199 GLN A C 1
ATOM 1565 O O . GLN A 1 199 ? 43.962 -51.624 -55.763 1.00 40.62 199 GLN A O 1
ATOM 1570 N N . ASP A 1 200 ? 45.363 -51.140 -54.088 1.00 44.19 200 ASP A N 1
ATOM 1571 C CA . ASP A 1 200 ? 46.574 -51.399 -54.865 1.00 44.19 200 ASP A CA 1
ATOM 1572 C C . ASP A 1 200 ? 47.528 -52.257 -54.034 1.00 44.19 200 ASP A C 1
ATOM 1574 O O . ASP A 1 200 ? 47.759 -51.952 -52.866 1.00 44.19 200 ASP A O 1
ATOM 1578 N N . LEU A 1 201 ? 48.088 -53.302 -54.654 1.00 45.56 201 LEU A N 1
ATOM 1579 C CA . LEU A 1 201 ? 48.957 -54.357 -54.098 1.00 45.56 201 LEU A CA 1
ATOM 1580 C C . LEU A 1 201 ? 48.228 -55.630 -53.632 1.00 45.56 201 LEU A C 1
ATOM 1582 O O . LEU A 1 201 ? 48.142 -55.889 -52.437 1.00 45.56 201 LEU A O 1
ATOM 1586 N N . ASN A 1 202 ? 47.818 -56.492 -54.574 1.00 42.84 202 ASN A N 1
ATOM 1587 C CA . ASN A 1 202 ? 48.371 -57.857 -54.631 1.00 42.84 202 ASN A CA 1
ATOM 1588 C C . ASN A 1 202 ? 47.971 -58.609 -55.921 1.00 42.84 202 ASN A C 1
ATOM 1590 O O . ASN A 1 202 ? 46.922 -59.243 -55.986 1.00 42.84 202 ASN A O 1
ATOM 1594 N N . SER A 1 203 ? 48.854 -58.631 -56.917 1.00 39.50 203 SER A N 1
ATOM 1595 C CA . SER A 1 203 ? 49.001 -59.804 -57.789 1.00 39.50 203 SER A CA 1
ATOM 1596 C C . SER A 1 203 ? 50.431 -59.847 -58.320 1.00 39.50 203 SER A C 1
ATOM 1598 O O . SER A 1 203 ? 50.729 -59.437 -59.441 1.00 39.50 203 SER A O 1
ATOM 1600 N N . THR A 1 204 ? 51.326 -60.303 -57.446 1.00 41.03 204 THR A N 1
ATOM 1601 C CA . THR A 1 204 ? 52.707 -60.669 -57.758 1.00 41.03 204 THR A CA 1
ATOM 1602 C C . THR A 1 204 ? 52.726 -61.762 -58.824 1.00 41.03 204 THR A C 1
ATOM 1604 O O . THR A 1 204 ? 52.259 -62.880 -58.607 1.00 41.03 204 THR A O 1
ATOM 1607 N N . VAL A 1 205 ? 53.286 -61.410 -59.977 1.00 40.66 205 VAL A N 1
ATOM 1608 C CA . VAL A 1 205 ? 53.689 -62.309 -61.059 1.00 40.66 205 VAL A CA 1
ATOM 1609 C C . VAL A 1 205 ? 54.801 -63.231 -60.543 1.00 40.66 205 VAL A C 1
ATOM 1611 O O . VAL A 1 205 ? 55.825 -62.751 -60.060 1.00 40.66 205 VAL A O 1
ATOM 1614 N N . GLN A 1 206 ? 54.609 -64.550 -60.640 1.00 40.69 206 GLN A N 1
ATOM 1615 C CA . GLN A 1 206 ? 55.694 -65.524 -60.476 1.00 40.69 206 GLN A CA 1
ATOM 1616 C C . GLN A 1 206 ? 56.587 -65.547 -61.732 1.00 40.69 206 GLN A C 1
ATOM 1618 O O . GLN A 1 206 ? 56.061 -65.433 -62.843 1.00 40.69 206 GLN A O 1
ATOM 1623 N N . PRO A 1 207 ? 57.916 -65.710 -61.596 1.00 43.16 207 PRO A N 1
ATOM 1624 C CA . PRO A 1 207 ? 58.815 -65.804 -62.738 1.00 43.16 207 PRO A CA 1
ATOM 1625 C C . PRO A 1 207 ? 58.698 -67.173 -63.423 1.00 43.16 207 PRO A C 1
ATOM 1627 O O . PRO A 1 207 ? 58.609 -68.213 -62.774 1.00 43.16 207 PRO A O 1
ATOM 1630 N N . ILE A 1 208 ? 58.698 -67.131 -64.754 1.00 41.66 208 ILE A N 1
ATOM 1631 C CA . ILE A 1 208 ? 58.591 -68.268 -65.669 1.00 41.66 208 ILE A CA 1
ATOM 1632 C C . ILE A 1 208 ? 59.914 -69.043 -65.707 1.00 41.66 208 ILE A C 1
ATOM 1634 O O . ILE A 1 208 ? 60.986 -68.459 -65.869 1.00 41.66 208 ILE A O 1
ATOM 1638 N N . ASP A 1 209 ? 59.790 -70.363 -65.593 1.00 40.59 209 ASP A N 1
ATOM 1639 C CA . ASP A 1 209 ? 60.839 -71.370 -65.723 1.00 40.59 209 ASP A CA 1
ATOM 1640 C C . ASP A 1 209 ? 61.471 -71.340 -67.128 1.00 40.59 209 ASP A C 1
ATOM 1642 O O . ASP A 1 209 ? 60.787 -71.437 -68.152 1.00 40.59 209 ASP A O 1
ATOM 1646 N N . ALA A 1 210 ? 62.794 -71.201 -67.185 1.00 47.19 210 ALA A N 1
ATOM 1647 C CA . ALA A 1 210 ? 63.566 -71.155 -68.419 1.00 47.19 210 ALA A CA 1
ATOM 1648 C C . ALA A 1 210 ? 64.080 -72.554 -68.778 1.00 47.19 210 ALA A C 1
ATOM 1650 O O . ALA A 1 210 ? 65.178 -72.924 -68.369 1.00 47.19 210 ALA A O 1
ATOM 1651 N N . ASN A 1 211 ? 63.331 -73.327 -69.573 1.00 46.28 211 ASN A N 1
ATOM 1652 C CA . ASN A 1 211 ? 63.931 -74.440 -70.314 1.00 46.28 211 ASN A CA 1
ATOM 1653 C C . ASN A 1 211 ? 63.083 -74.923 -71.503 1.00 46.28 211 ASN A C 1
ATOM 1655 O O . ASN A 1 211 ? 62.229 -75.790 -71.347 1.00 46.28 211 ASN A O 1
ATOM 1659 N N . ALA A 1 212 ? 63.340 -74.393 -72.705 1.00 41.88 212 ALA A N 1
ATOM 1660 C CA . ALA A 1 212 ? 63.083 -75.095 -73.970 1.00 41.88 212 ALA A CA 1
ATOM 1661 C C . ALA A 1 212 ? 63.661 -74.321 -75.167 1.00 41.88 212 ALA A C 1
ATOM 1663 O O . ALA A 1 212 ? 62.958 -73.549 -75.810 1.00 41.88 212 ALA A O 1
ATOM 1664 N N . THR A 1 213 ? 64.918 -74.588 -75.533 1.00 40.94 213 THR A N 1
ATOM 1665 C CA . THR A 1 213 ? 65.343 -74.425 -76.935 1.00 40.94 213 THR A CA 1
ATOM 1666 C C . THR A 1 213 ? 66.131 -75.663 -77.359 1.00 40.94 213 THR A C 1
ATOM 1668 O O . THR A 1 213 ? 67.318 -75.807 -77.091 1.00 40.94 213 THR A O 1
ATOM 1671 N N . LYS A 1 214 ? 65.414 -76.581 -78.018 1.00 44.50 214 LYS A N 1
ATOM 1672 C CA . LYS A 1 214 ? 65.921 -77.464 -79.086 1.00 44.50 214 LYS A CA 1
ATOM 1673 C C . LYS A 1 214 ? 66.728 -76.568 -80.053 1.00 44.50 214 LYS A C 1
ATOM 1675 O O . LYS A 1 214 ? 66.320 -75.438 -80.282 1.00 44.50 214 LYS A O 1
ATOM 1680 N N . THR A 1 215 ? 67.813 -76.966 -80.711 1.00 38.97 215 THR A N 1
ATOM 1681 C CA . THR A 1 215 ? 67.780 -77.862 -81.874 1.00 38.97 215 THR A CA 1
ATOM 1682 C C . THR A 1 215 ? 69.198 -7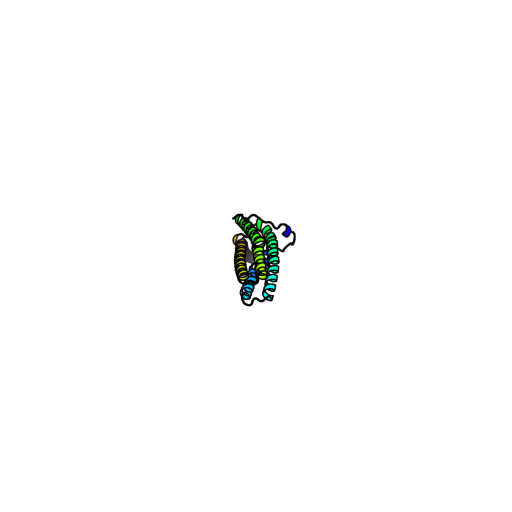8.031 -82.467 1.00 38.97 215 THR A C 1
ATOM 1684 O O . THR A 1 215 ? 69.968 -77.080 -82.453 1.00 38.97 215 THR A O 1
ATOM 1687 N N . LEU A 1 216 ? 69.405 -79.186 -83.118 1.00 41.62 216 LEU A N 1
ATOM 1688 C CA . LEU A 1 216 ? 70.172 -79.422 -84.360 1.00 41.62 216 LEU A CA 1
ATOM 1689 C C . LEU A 1 216 ? 71.712 -79.541 -84.345 1.00 41.62 216 LEU A C 1
ATOM 1691 O O . LEU A 1 216 ? 72.414 -78.556 -84.161 1.00 41.62 216 LEU A O 1
ATOM 1695 N N . LEU A 1 217 ? 72.114 -80.746 -84.792 1.00 37.47 217 LEU A N 1
ATOM 1696 C CA . LEU A 1 217 ? 73.315 -81.157 -85.546 1.00 37.47 217 LEU A CA 1
ATOM 1697 C C . LEU A 1 217 ? 74.652 -81.257 -84.803 1.00 37.47 217 LEU A C 1
ATOM 1699 O O . LEU A 1 217 ? 75.240 -80.219 -84.444 1.00 37.47 217 LEU A O 1
#

Nearest PDB structures (foldseek):
  7cuq-assembly1_C  TM=5.248E-01  e=7.322E-01  Escherichia coli
  7w8i-assembly1_A  TM=5.495E-01  e=1.437E+00  Homo sapiens
  2l6h-assembly1_A  TM=4.440E-01  e=6.266E-01  unclassified
  7sqc-assembly1_1X  TM=3.240E-01  e=1.230E+00  Chlamydomonas reinhardtii

Radius of gyration: 39.35 Å; Cα contacts (8 Å, |Δi|>4): 124; chains: 1; bounding box: 95×99×108 Å

Foldseek 3Di:
DDDDADDPPVLQPPDDDDAPCLLVLLVLLLVLLVVLLVLLVVCLPVVDVVSLVVSVVSLVVSLVSLSVNLNNLVVNLVVQLVVWDPVLNVLSSVLSRLSVCCNPPLSVVLVVLSVVCVVPVDSVSSVVSSVSSVVSSVSSVVSSVSVVCSCCPTGVHPVVVVVVVVVVVVVVVVVVVVVVVVVVVVVVVVVVVVVVVPPDDDDDDDDDDDDDDDDDD